Protein AF-A0A939UTM1-F1 (afdb_monomer)

Foldseek 3Di:
DDLVVQLVVVVVVQVVVCVVVVHRCQCVDPLNVQFDPVDPRRSSRSVCVVPPPPPDVDPDDDPPDDQDDQDQFPNDTDRLVVLVVCVVVVHQFFQRSLLVPADPVQVVLVVVVVCLQQDDDPPAFGWDWDGDRAWIFTDGPRATQWTWGDDDRWIKIFGQDDCPDPVCVPVLFDWAQQCVDPVRVNRRTIGIGDDPSSSVVSSVVSVVSD

Radius of gyration: 27.65 Å; Cα contacts (8 Å, |Δi|>4): 265; chains: 1; bounding box: 55×37×75 Å

Sequence (210 aa):
MDKLALQVRLDQQKWIDSVNNHRDMCGAYDFCEFCDKAVELPCATAYEKKNAPKKQPKRFVEEQDDVLSLEKSLGKNFNYDKVMAKKAARKSLTFAEKYALSNDIIKERYAILKDALTTTPKGTPKIKSRISKQCDTYRRDGDIVAKVTIIGTSLRVNLPLDPFAPEFNDGKTPHVATGHKKVYEEVPFQFKVNSKLALKRALALIELVK

Secondary structure (DSSP,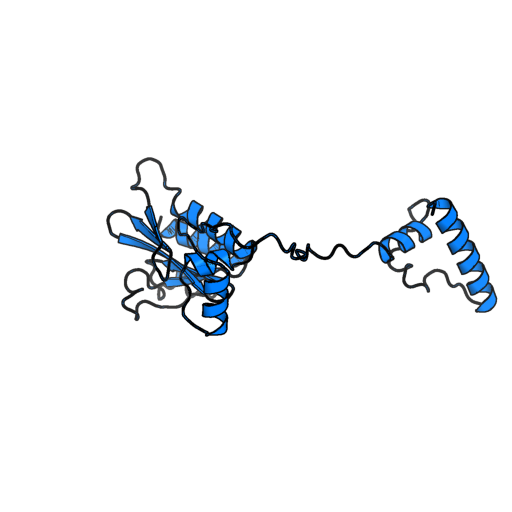 8-state):
--HHHHHHHHHHHHHHHHHHTTS--TT-STTGGG--TTSSSHHHHHHHHHHS----S---------S----EETTEE--HHHHHHHHHTTPPPPHHHHHHTS-HHHHHHHHHHHHHHH---TTSPPP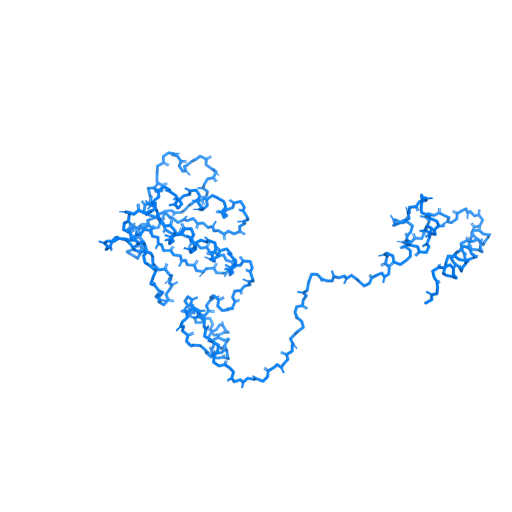EEEE-SS-EEEEETTEEEEEEEEETTEEEEEESS-TT-GGG-SSSS-EEE-TTSGGGSS--EEEEE-SHHHHHHHHHHHHTT-

Solvent-accessible surface area (backbone atoms only — not comparable to full-atom values): 12325 Å² total; per-residue (Å²): 129,58,62,66,62,45,29,54,52,50,52,55,50,46,48,53,51,16,63,76,65,75,43,86,44,84,73,71,46,93,31,42,84,58,47,44,85,91,46,98,54,26,65,30,52,6,44,48,64,65,67,43,78,79,77,60,78,82,70,79,74,82,75,90,67,80,93,77,73,73,50,64,32,94,87,40,76,48,57,68,67,63,51,51,52,34,53,76,69,72,46,90,68,36,35,45,58,51,55,62,75,44,55,68,72,57,52,52,52,48,50,53,52,50,51,64,58,45,71,64,63,94,88,54,81,68,43,45,78,46,78,49,60,66,29,40,36,30,31,42,100,84,45,58,53,33,38,40,34,76,54,92,94,29,42,33,41,20,26,65,49,71,62,80,42,70,88,47,68,72,74,81,50,73,63,43,78,40,39,91,38,83,93,24,45,71,23,17,22,33,36,62,40,78,47,74,68,35,44,57,51,50,51,57,56,41,62,77,66,104

Structure (mmCIF, N/CA/C/O backbone):
data_AF-A0A939UTM1-F1
#
_entry.id   AF-A0A939UTM1-F1
#
loop_
_atom_site.group_PDB
_atom_site.id
_atom_site.type_symbol
_atom_site.label_atom_id
_atom_site.label_alt_id
_atom_site.label_comp_id
_atom_site.label_asym_id
_atom_site.label_entity_id
_atom_site.label_seq_id
_atom_site.pdbx_PDB_ins_code
_atom_site.Cartn_x
_atom_site.Cartn_y
_atom_site.Cartn_z
_atom_site.occupancy
_atom_site.B_iso_or_equiv
_atom_site.auth_seq_id
_atom_site.auth_comp_id
_atom_site.auth_asym_id
_atom_site.auth_atom_id
_atom_site.pdbx_PDB_model_num
ATOM 1 N N . MET A 1 1 ? 30.758 17.361 -31.177 1.00 62.34 1 MET A N 1
ATOM 2 C CA . MET A 1 1 ? 30.803 17.657 -32.623 1.00 62.34 1 MET A CA 1
ATOM 3 C C . MET A 1 1 ? 29.707 18.652 -32.907 1.00 62.34 1 MET A C 1
ATOM 5 O 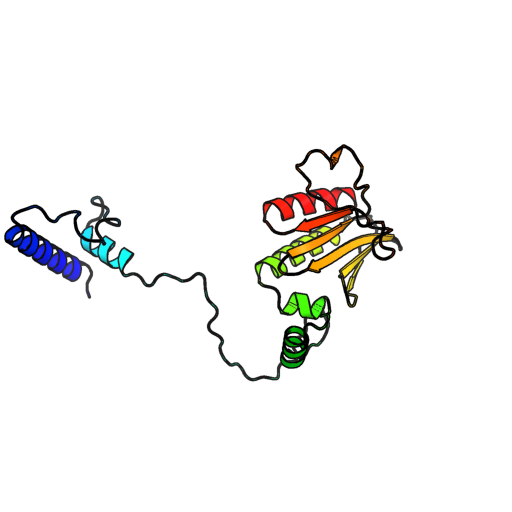O . MET A 1 1 ? 28.632 18.487 -32.346 1.00 62.34 1 MET A O 1
ATOM 9 N N . ASP A 1 2 ? 29.986 19.673 -33.709 1.00 88.75 2 ASP A N 1
ATOM 10 C CA . ASP A 1 2 ? 28.943 20.576 -34.193 1.00 88.75 2 ASP A CA 1
ATOM 11 C C . ASP A 1 2 ? 27.916 19.800 -35.043 1.00 88.75 2 ASP A C 1
ATOM 13 O O . ASP A 1 2 ? 28.277 18.864 -35.766 1.00 88.75 2 ASP A O 1
ATOM 17 N N . LYS A 1 3 ? 26.633 20.149 -34.921 1.00 88.69 3 LYS A N 1
ATOM 18 C CA . LYS A 1 3 ? 25.520 19.404 -35.529 1.00 88.69 3 LYS A CA 1
ATOM 19 C C . LYS A 1 3 ? 25.541 19.508 -37.053 1.00 88.69 3 LYS A C 1
ATOM 21 O O . LYS A 1 3 ? 25.250 18.529 -37.743 1.00 88.69 3 LYS A O 1
ATOM 26 N N . LEU A 1 4 ? 25.949 20.665 -37.572 1.00 92.31 4 LEU A N 1
ATOM 27 C CA . LEU A 1 4 ? 26.143 20.876 -39.002 1.00 92.31 4 LEU A CA 1
ATOM 28 C C . LEU A 1 4 ? 27.293 20.007 -39.531 1.00 92.31 4 LEU A C 1
ATOM 30 O O . LEU A 1 4 ? 27.122 19.286 -40.511 1.00 92.31 4 LEU A O 1
ATOM 34 N N . ALA A 1 5 ? 28.431 19.982 -38.829 1.00 93.44 5 ALA A N 1
ATOM 35 C CA . ALA A 1 5 ? 29.557 19.114 -39.180 1.00 93.44 5 ALA A CA 1
ATOM 36 C C . ALA A 1 5 ? 29.182 17.618 -39.157 1.00 93.44 5 ALA A C 1
ATOM 38 O O . ALA A 1 5 ? 29.639 16.840 -39.997 1.00 93.44 5 ALA A O 1
ATOM 39 N N . LEU A 1 6 ? 28.319 17.205 -38.221 1.00 93.44 6 LEU A N 1
ATOM 40 C CA . LEU A 1 6 ? 27.794 15.842 -38.167 1.00 93.44 6 LEU A CA 1
ATOM 41 C C . LEU A 1 6 ? 26.906 15.516 -39.377 1.00 93.44 6 LEU A C 1
ATOM 43 O O . LEU A 1 6 ? 27.049 14.432 -39.941 1.00 93.44 6 LEU A O 1
ATOM 47 N N . GLN A 1 7 ? 26.026 16.435 -39.785 1.00 94.88 7 GLN A N 1
ATOM 48 C CA . GLN A 1 7 ? 25.174 16.269 -40.967 1.00 94.88 7 GLN A CA 1
ATOM 49 C C . GLN A 1 7 ? 26.032 16.082 -42.225 1.00 94.88 7 GLN A C 1
ATOM 51 O O . GLN A 1 7 ? 25.873 15.079 -42.914 1.00 94.88 7 GLN A O 1
ATOM 56 N N . VAL A 1 8 ? 27.011 16.968 -42.449 1.00 95.38 8 VAL A N 1
ATOM 57 C CA . VAL A 1 8 ? 27.930 16.897 -43.600 1.00 95.38 8 VAL A CA 1
ATOM 58 C C . VAL A 1 8 ? 28.672 15.560 -43.642 1.00 95.38 8 VAL A C 1
ATOM 60 O O . VAL A 1 8 ? 28.739 14.915 -44.688 1.00 95.38 8 VAL A O 1
ATOM 63 N N . ARG A 1 9 ? 29.182 15.096 -42.494 1.00 95.38 9 ARG A N 1
ATOM 64 C CA . ARG A 1 9 ? 29.879 13.806 -42.398 1.00 95.38 9 ARG A CA 1
ATOM 65 C C . ARG A 1 9 ? 28.968 12.632 -42.764 1.00 95.38 9 ARG A C 1
ATOM 67 O O . ARG A 1 9 ? 29.395 11.727 -43.478 1.00 95.38 9 ARG A O 1
ATOM 74 N N . LEU A 1 10 ? 27.735 12.625 -42.250 1.00 94.19 10 LEU A N 1
ATOM 75 C CA . LEU A 1 10 ? 26.761 11.569 -42.532 1.00 94.19 10 LEU A CA 1
ATOM 76 C C . LEU A 1 10 ? 26.334 11.584 -43.999 1.00 94.19 10 LEU A C 1
ATOM 78 O O . LEU A 1 10 ? 26.214 10.519 -44.592 1.00 94.19 10 LEU A O 1
ATOM 82 N N . ASP A 1 11 ? 26.153 12.757 -44.596 1.00 93.75 11 ASP A N 1
ATOM 83 C CA . ASP A 1 11 ? 25.785 12.873 -46.006 1.00 93.75 11 ASP A CA 1
ATOM 84 C C . ASP A 1 11 ? 26.910 12.376 -46.922 1.00 93.75 11 ASP A C 1
ATOM 86 O O . ASP A 1 11 ? 26.650 11.587 -47.833 1.00 93.75 11 ASP A O 1
ATOM 90 N N . GLN A 1 12 ? 28.167 12.726 -46.625 1.00 95.31 12 GLN A N 1
ATOM 91 C CA . GLN A 1 12 ? 29.323 12.205 -47.358 1.00 95.31 12 GLN A CA 1
ATOM 92 C C . GLN A 1 12 ? 29.428 10.678 -47.239 1.00 95.31 12 GLN A C 1
ATOM 94 O O . GLN A 1 12 ? 29.620 9.993 -48.242 1.00 95.31 12 GLN A O 1
ATOM 99 N N . GLN A 1 13 ? 29.264 10.133 -46.031 1.00 94.88 13 GLN A N 1
ATOM 100 C CA . GLN A 1 13 ? 29.295 8.688 -45.806 1.00 94.88 13 GLN A CA 1
ATOM 101 C C . GLN A 1 13 ? 28.175 7.972 -46.572 1.00 94.88 13 GLN A C 1
ATOM 103 O O . GLN A 1 13 ? 28.436 7.007 -47.284 1.00 94.88 13 GLN A O 1
ATOM 108 N N . LYS A 1 14 ? 26.938 8.473 -46.476 1.00 93.50 14 LYS A N 1
ATOM 109 C CA . LYS A 1 14 ? 25.779 7.906 -47.178 1.00 93.50 14 LYS A CA 1
ATOM 110 C C . LYS A 1 14 ? 25.956 7.920 -48.690 1.00 93.50 14 LYS A C 1
ATOM 112 O O . LYS A 1 14 ? 25.534 6.978 -49.360 1.00 93.50 14 LYS A O 1
ATOM 117 N N . TRP A 1 15 ? 26.570 8.973 -49.222 1.00 94.44 15 TRP A N 1
ATOM 118 C CA . TRP A 1 15 ? 26.885 9.064 -50.641 1.00 94.44 15 TRP A CA 1
ATOM 119 C C . TRP A 1 15 ? 27.916 8.008 -51.056 1.00 94.44 15 TRP A C 1
ATOM 121 O O . TRP A 1 15 ? 27.641 7.237 -51.973 1.00 94.44 15 TRP A O 1
ATOM 131 N N . ILE A 1 16 ? 29.042 7.901 -50.338 1.00 95.62 16 ILE A N 1
ATOM 132 C CA . ILE A 1 16 ? 30.083 6.891 -50.605 1.00 95.62 16 ILE A CA 1
ATOM 133 C C . ILE A 1 16 ? 29.497 5.476 -50.535 1.00 95.62 16 ILE A C 1
ATOM 135 O O . ILE A 1 16 ? 29.710 4.668 -51.437 1.00 95.62 16 ILE A O 1
ATOM 139 N N . ASP A 1 17 ? 28.712 5.183 -49.500 1.00 95.25 17 ASP A N 1
ATOM 140 C CA . ASP A 1 17 ? 28.075 3.879 -49.331 1.00 95.25 17 ASP A CA 1
ATOM 141 C C . ASP A 1 17 ? 27.072 3.591 -50.457 1.00 95.25 17 ASP A C 1
ATOM 143 O O . ASP A 1 17 ? 26.992 2.455 -50.919 1.00 95.25 17 ASP A O 1
ATOM 147 N N . SER A 1 18 ? 26.336 4.596 -50.941 1.00 93.75 18 SER A N 1
ATOM 148 C CA . SER A 1 18 ? 25.405 4.418 -52.065 1.00 93.75 18 SER A CA 1
ATOM 149 C C . SER A 1 18 ? 26.135 4.120 -53.376 1.00 93.75 18 SER A C 1
ATOM 151 O O . SER A 1 18 ? 25.692 3.269 -54.148 1.00 93.75 18 SER A O 1
ATOM 153 N N . VAL A 1 19 ? 27.282 4.770 -53.603 1.00 95.31 19 VAL A N 1
ATOM 154 C CA . VAL A 1 19 ? 28.159 4.495 -54.751 1.00 95.31 19 VAL A CA 1
ATOM 155 C C . VAL A 1 19 ? 28.721 3.075 -54.671 1.00 95.31 19 VAL A C 1
ATOM 157 O O . VAL A 1 19 ? 28.615 2.328 -55.641 1.00 95.31 19 VAL A O 1
ATOM 160 N N . ASN A 1 20 ? 29.244 2.675 -53.509 1.00 95.56 20 ASN A N 1
ATOM 161 C CA . ASN A 1 20 ? 29.847 1.354 -53.304 1.00 95.56 20 ASN A CA 1
ATOM 162 C C . ASN A 1 20 ? 28.832 0.205 -53.390 1.00 95.56 20 ASN A C 1
ATOM 164 O O . ASN A 1 20 ? 29.168 -0.878 -53.856 1.00 95.56 20 ASN A O 1
ATOM 168 N N . ASN A 1 21 ? 27.596 0.423 -52.931 1.00 92.56 21 ASN A N 1
ATOM 169 C CA . ASN A 1 21 ? 26.539 -0.591 -52.955 1.00 92.56 21 ASN A CA 1
ATOM 170 C C . ASN A 1 21 ? 25.682 -0.544 -54.232 1.00 92.56 21 ASN A C 1
ATOM 172 O O . ASN A 1 21 ? 24.738 -1.327 -54.348 1.00 92.56 21 ASN A O 1
ATOM 176 N N . HIS A 1 22 ? 25.970 0.379 -55.159 1.00 93.56 22 HIS A N 1
ATOM 177 C CA . HIS A 1 22 ? 25.201 0.618 -56.387 1.00 93.56 22 HIS A CA 1
ATOM 178 C C . HIS A 1 22 ? 23.682 0.768 -56.159 1.00 93.56 22 HIS A C 1
ATOM 180 O O . HIS A 1 22 ? 22.873 0.392 -57.007 1.00 93.56 22 HIS A O 1
ATOM 186 N N . ARG A 1 23 ? 23.278 1.303 -55.000 1.00 87.31 23 ARG A N 1
ATOM 187 C CA . ARG A 1 23 ? 21.873 1.522 -54.622 1.00 87.31 23 ARG A CA 1
ATOM 188 C C . ARG A 1 23 ? 21.763 2.655 -53.610 1.00 87.31 23 ARG A C 1
ATOM 190 O O . ARG A 1 23 ? 22.693 2.873 -52.841 1.00 87.31 23 ARG A O 1
ATOM 197 N N . ASP A 1 24 ? 20.621 3.338 -53.574 1.00 91.12 24 ASP A N 1
ATOM 198 C CA . ASP A 1 24 ? 20.371 4.378 -52.569 1.00 91.12 24 ASP A CA 1
ATOM 199 C C . ASP A 1 24 ? 20.353 3.771 -51.156 1.00 91.12 24 ASP A C 1
ATOM 201 O O . ASP A 1 24 ? 19.572 2.862 -50.855 1.00 91.12 24 ASP A O 1
ATOM 205 N N . MET A 1 25 ? 21.241 4.269 -50.295 1.00 90.62 25 MET A N 1
ATOM 206 C CA . MET A 1 25 ? 21.359 3.855 -48.894 1.00 90.62 25 MET A CA 1
ATOM 207 C C . MET A 1 25 ? 20.558 4.766 -47.952 1.00 90.62 25 MET A C 1
ATOM 209 O O . MET A 1 25 ? 20.530 4.552 -46.735 1.00 90.62 25 MET A O 1
ATOM 213 N N . CYS A 1 26 ? 19.875 5.791 -48.470 1.00 90.00 26 CYS A N 1
ATOM 214 C CA . CYS A 1 26 ? 18.943 6.581 -47.680 1.00 90.00 26 CYS A CA 1
ATOM 215 C C . CYS A 1 26 ? 17.819 5.687 -47.128 1.00 90.00 26 CYS A C 1
ATOM 217 O O . CYS A 1 26 ? 17.119 5.006 -47.869 1.00 90.00 26 CYS A O 1
ATOM 219 N N . GLY A 1 27 ? 17.648 5.675 -45.803 1.00 88.12 27 GLY A N 1
ATOM 220 C CA . GLY A 1 27 ? 16.690 4.789 -45.133 1.00 88.12 27 GLY A CA 1
ATOM 221 C C . GLY A 1 27 ? 17.270 3.452 -44.659 1.00 88.12 27 GLY A C 1
ATOM 222 O O . GLY A 1 27 ? 16.599 2.758 -43.906 1.00 88.12 27 GLY A O 1
ATOM 223 N N . ALA A 1 28 ? 18.506 3.103 -45.035 1.00 90.44 28 ALA A N 1
ATOM 224 C CA . ALA A 1 28 ? 19.103 1.800 -44.722 1.00 90.44 28 ALA A CA 1
ATOM 225 C C . ALA A 1 28 ? 19.881 1.741 -43.391 1.00 90.44 28 ALA A C 1
ATOM 227 O O . ALA A 1 28 ? 20.280 0.660 -42.970 1.00 90.44 28 ALA A O 1
ATOM 228 N N . TYR A 1 29 ? 20.121 2.878 -42.731 1.00 91.88 29 TYR A N 1
ATOM 229 C CA . TYR A 1 29 ? 20.897 2.948 -41.486 1.00 91.88 29 TYR A CA 1
ATOM 230 C C . TYR A 1 29 ? 19.979 2.867 -40.269 1.00 91.88 29 TYR A C 1
ATOM 232 O O . TYR A 1 29 ? 18.899 3.451 -40.282 1.00 91.88 29 TYR A O 1
ATOM 240 N N . ASP A 1 30 ? 20.424 2.284 -39.151 1.00 90.69 30 ASP A N 1
ATOM 241 C CA . ASP A 1 30 ? 19.545 2.154 -37.974 1.00 90.69 30 ASP A CA 1
ATOM 242 C C . ASP A 1 30 ? 19.208 3.483 -37.266 1.00 90.69 30 ASP A C 1
ATOM 244 O O . ASP A 1 30 ? 18.438 3.489 -36.313 1.00 90.69 30 ASP A O 1
ATOM 248 N N . PHE A 1 31 ? 19.755 4.629 -37.694 1.00 92.06 31 PHE A N 1
ATOM 249 C CA . PHE A 1 31 ? 19.240 5.940 -37.261 1.00 92.06 31 PHE A CA 1
ATOM 250 C C . PHE A 1 31 ? 18.120 6.472 -38.160 1.00 92.06 31 PHE A C 1
ATOM 252 O O . PHE A 1 31 ? 17.406 7.377 -37.744 1.00 92.06 31 PHE A O 1
ATOM 259 N N . CYS A 1 32 ? 17.923 5.921 -39.361 1.00 92.62 32 CYS A N 1
ATOM 260 C CA . CYS A 1 32 ? 16.891 6.375 -40.291 1.00 92.62 32 CYS A CA 1
ATOM 261 C C . CYS A 1 32 ? 15.468 6.208 -39.743 1.00 92.62 32 CYS A C 1
ATOM 263 O O . CYS A 1 32 ? 14.602 6.991 -40.120 1.00 92.62 32 CYS A O 1
ATOM 265 N N . GLU A 1 33 ? 15.243 5.280 -38.808 1.00 91.69 33 GLU A N 1
ATOM 266 C CA . GLU A 1 33 ? 13.974 5.137 -38.073 1.00 91.69 33 GLU A CA 1
ATOM 267 C C . GLU A 1 33 ? 13.569 6.431 -37.342 1.00 91.69 33 GLU A C 1
ATOM 269 O O . GLU A 1 33 ? 12.390 6.738 -37.193 1.00 91.69 33 GLU A O 1
ATOM 274 N N . PHE A 1 34 ? 14.550 7.229 -36.918 1.00 90.38 34 PHE A N 1
ATOM 275 C CA . PHE A 1 34 ? 14.341 8.468 -36.173 1.00 90.38 34 PHE A CA 1
ATOM 276 C C . PHE A 1 34 ? 14.393 9.725 -37.053 1.00 90.38 34 PHE A C 1
ATOM 278 O O . PHE A 1 34 ? 14.407 10.834 -36.515 1.00 90.38 34 PHE A O 1
ATOM 285 N N . CYS A 1 35 ? 14.467 9.560 -38.376 1.00 92.25 35 CYS A N 1
ATOM 286 C CA . CYS A 1 35 ? 14.632 10.646 -39.335 1.00 92.25 35 CYS A CA 1
ATOM 287 C C . CYS A 1 35 ? 13.314 11.374 -39.611 1.00 92.25 35 CYS A C 1
ATOM 289 O O . CYS A 1 35 ? 12.321 10.754 -39.983 1.00 92.25 35 CYS A O 1
ATOM 291 N N . ASP A 1 36 ? 13.344 12.700 -39.491 1.00 92.06 36 ASP A N 1
ATOM 292 C CA . ASP A 1 36 ? 12.260 13.592 -39.893 1.00 92.06 36 ASP A CA 1
ATOM 293 C C . ASP A 1 36 ? 12.780 14.564 -40.954 1.00 92.06 36 ASP A C 1
ATOM 295 O O . ASP A 1 36 ? 13.623 15.414 -40.668 1.00 92.06 36 ASP A O 1
ATOM 299 N N . LYS A 1 37 ? 12.284 14.419 -42.187 1.00 89.19 37 LYS A N 1
ATOM 300 C CA . LYS A 1 37 ? 12.714 15.216 -43.346 1.00 89.19 37 LYS A CA 1
ATOM 301 C C . LYS A 1 37 ? 12.255 16.676 -43.277 1.00 89.19 37 LYS A C 1
ATOM 303 O O . LYS A 1 37 ? 12.743 17.475 -44.067 1.00 89.19 37 LYS A O 1
ATOM 308 N N . ALA A 1 38 ? 11.332 17.021 -42.377 1.00 91.62 38 ALA A N 1
ATOM 309 C CA . ALA A 1 38 ? 10.852 18.391 -42.213 1.00 91.62 38 ALA A CA 1
ATOM 310 C C . ALA A 1 38 ? 11.828 19.285 -41.423 1.00 91.62 38 ALA A C 1
ATOM 312 O O . ALA A 1 38 ? 11.652 20.500 -41.382 1.00 91.62 38 ALA A O 1
ATOM 313 N N . VAL A 1 39 ? 12.848 18.700 -40.786 1.00 90.75 39 VAL A N 1
ATOM 314 C CA . VAL A 1 39 ? 13.837 19.417 -39.968 1.00 90.75 39 VAL A CA 1
ATOM 315 C C . VAL A 1 39 ? 15.072 19.765 -40.804 1.00 90.75 39 VAL A C 1
ATOM 317 O O . VAL A 1 39 ? 15.491 18.967 -41.636 1.00 90.75 39 VAL A O 1
ATOM 320 N N . GLU A 1 40 ? 15.702 20.917 -40.539 1.00 88.88 40 GLU A N 1
ATOM 321 C CA . GLU A 1 40 ? 16.868 21.428 -41.289 1.00 88.88 40 GLU A CA 1
ATOM 322 C C . GLU A 1 40 ? 18.042 20.437 -41.394 1.00 88.88 40 GLU A C 1
ATOM 324 O O . GLU A 1 40 ? 18.684 20.343 -42.436 1.00 88.88 40 GLU A O 1
ATOM 329 N N . LEU A 1 41 ? 18.323 19.674 -40.329 1.00 92.88 41 LEU A N 1
ATOM 330 C CA . LEU A 1 41 ? 19.424 18.700 -40.264 1.00 92.88 41 LEU A CA 1
ATOM 331 C C . LEU A 1 41 ? 18.872 17.308 -39.912 1.00 92.88 41 LEU A C 1
ATOM 333 O O . LEU A 1 41 ? 18.996 16.855 -38.763 1.00 92.88 41 LEU A O 1
ATOM 337 N N . PRO A 1 42 ? 18.205 16.633 -40.863 1.00 92.88 42 PRO A N 1
ATOM 338 C CA . PRO A 1 42 ? 17.357 15.482 -40.575 1.00 92.88 42 PRO A CA 1
ATOM 339 C C . PRO A 1 42 ? 18.170 14.255 -40.141 1.00 92.88 42 PRO A C 1
ATOM 341 O O . PRO A 1 42 ? 17.803 13.568 -39.187 1.00 92.88 42 PRO A O 1
ATOM 344 N N . CYS A 1 43 ? 19.322 14.001 -40.773 1.00 93.69 43 CYS A N 1
ATOM 345 C CA . CYS A 1 43 ? 20.148 12.824 -40.483 1.00 93.69 43 CYS A CA 1
ATOM 346 C C . CYS A 1 43 ? 20.972 12.997 -39.203 1.00 93.69 43 CYS A C 1
ATOM 348 O O . CYS A 1 43 ? 21.060 12.061 -38.411 1.00 93.69 43 CYS A O 1
ATOM 350 N N . ALA A 1 44 ? 21.529 14.185 -38.964 1.00 94.31 44 ALA A N 1
ATOM 351 C CA . ALA A 1 44 ? 22.246 14.495 -37.730 1.00 94.31 44 ALA A CA 1
ATOM 352 C C . ALA A 1 44 ? 21.316 14.417 -36.517 1.00 94.31 44 ALA A C 1
ATOM 354 O O . ALA A 1 44 ? 21.657 13.776 -35.527 1.00 94.31 44 ALA A O 1
ATOM 355 N N . THR A 1 45 ? 20.106 14.979 -36.621 1.00 92.75 45 THR A N 1
ATOM 356 C CA . THR A 1 45 ? 19.096 14.893 -35.553 1.00 92.75 45 THR A CA 1
ATOM 357 C C . THR A 1 45 ? 18.706 13.442 -35.268 1.00 92.75 45 THR A C 1
ATOM 359 O O . THR A 1 45 ? 18.610 13.035 -34.110 1.00 92.75 45 THR A O 1
ATOM 362 N N . ALA A 1 46 ? 18.523 12.634 -36.312 1.00 93.69 46 ALA A N 1
ATOM 363 C CA . ALA A 1 46 ? 18.204 11.218 -36.173 1.00 93.69 46 ALA A CA 1
ATOM 364 C C . ALA A 1 46 ? 19.349 10.420 -35.523 1.00 93.69 46 ALA A C 1
ATOM 366 O O . ALA A 1 46 ? 19.119 9.594 -34.636 1.00 93.69 46 ALA A O 1
ATOM 367 N N . TYR A 1 47 ? 20.593 10.707 -35.920 1.00 92.94 47 TYR A N 1
ATOM 368 C CA . TYR A 1 47 ? 21.799 10.109 -35.351 1.00 92.94 47 TYR A CA 1
ATOM 369 C C . TYR A 1 47 ? 21.955 10.453 -33.867 1.00 92.94 47 TYR A C 1
ATOM 371 O O . TYR A 1 47 ? 22.221 9.567 -33.054 1.00 92.94 47 TYR A O 1
ATOM 379 N N . GLU A 1 48 ? 21.746 11.715 -33.493 1.00 92.19 48 GLU A N 1
ATOM 380 C CA . GLU A 1 48 ? 21.748 12.156 -32.096 1.00 92.19 48 GLU A CA 1
ATOM 381 C C . GLU A 1 48 ? 20.629 11.491 -31.297 1.00 92.19 48 GLU A C 1
ATOM 383 O O . GLU A 1 48 ? 20.875 11.021 -30.196 1.00 92.19 48 GLU A O 1
ATOM 388 N N . LYS A 1 49 ? 19.414 11.386 -31.845 1.00 90.44 49 LYS A N 1
ATOM 389 C CA . LYS A 1 49 ? 18.272 10.769 -31.155 1.00 90.44 49 LYS A CA 1
ATOM 390 C C . LYS A 1 49 ? 18.484 9.280 -30.883 1.00 90.44 49 LYS A C 1
ATOM 392 O O . LYS A 1 49 ? 18.134 8.807 -29.805 1.00 90.44 49 LYS A O 1
ATOM 397 N N . LYS A 1 50 ? 19.087 8.556 -31.827 1.00 90.06 50 LYS A N 1
ATOM 398 C CA . LYS A 1 50 ? 19.443 7.142 -31.650 1.00 90.06 50 LYS A CA 1
ATOM 399 C C . LYS A 1 50 ? 20.573 6.952 -30.633 1.00 90.06 50 LYS A C 1
ATOM 401 O O . LYS A 1 50 ? 20.512 6.038 -29.815 1.00 90.06 50 LYS A O 1
ATOM 406 N N . ASN A 1 51 ? 21.605 7.796 -30.705 1.00 87.25 51 ASN A N 1
ATOM 407 C CA . ASN A 1 51 ? 22.798 7.703 -29.856 1.00 87.25 51 ASN A CA 1
ATOM 408 C C . ASN A 1 51 ? 22.673 8.470 -28.536 1.00 87.25 51 ASN A C 1
ATOM 410 O O . ASN A 1 51 ? 23.579 8.411 -27.704 1.00 87.25 51 ASN A O 1
ATOM 414 N N . ALA A 1 52 ? 21.564 9.181 -28.328 1.00 84.06 52 ALA A N 1
ATOM 415 C CA . ALA A 1 52 ? 21.257 9.814 -27.065 1.00 84.06 52 ALA A CA 1
ATOM 416 C C . ALA A 1 52 ? 21.316 8.735 -25.979 1.00 84.06 52 ALA A C 1
ATOM 418 O O . ALA A 1 52 ? 20.744 7.651 -26.160 1.00 84.06 52 ALA A O 1
ATOM 419 N N . PRO A 1 53 ? 21.997 8.999 -24.849 1.00 72.69 53 PRO A N 1
ATOM 420 C CA . PRO A 1 53 ? 22.007 8.053 -23.753 1.00 72.69 53 PRO A CA 1
ATOM 421 C C . PRO A 1 53 ? 20.551 7.776 -23.403 1.00 72.69 53 PRO A C 1
ATOM 423 O O . PRO A 1 53 ? 19.795 8.702 -23.094 1.00 72.69 53 PRO A O 1
ATOM 426 N N . LYS A 1 54 ? 20.140 6.505 -23.495 1.00 56.38 54 LYS A N 1
ATOM 427 C CA . LYS A 1 54 ? 18.832 6.081 -23.002 1.00 56.38 54 LYS A CA 1
ATOM 428 C C . LYS A 1 54 ? 18.759 6.609 -21.577 1.00 56.38 54 LYS A C 1
ATOM 430 O O . LYS A 1 54 ? 19.494 6.120 -20.718 1.00 56.38 54 LYS A O 1
ATOM 435 N N . LYS A 1 55 ? 17.917 7.618 -21.321 1.00 46.62 55 LYS A N 1
ATOM 436 C CA . LYS A 1 55 ? 17.522 7.948 -19.955 1.00 46.62 55 LYS A CA 1
ATOM 437 C C . LYS A 1 55 ? 16.862 6.678 -19.455 1.00 46.62 55 LYS A C 1
ATOM 439 O O . LYS A 1 55 ? 15.701 6.413 -19.759 1.00 46.62 55 LYS A O 1
ATOM 444 N N . GLN A 1 56 ? 17.634 5.851 -18.757 1.00 44.59 56 GLN A N 1
ATOM 445 C CA . GLN A 1 56 ? 17.057 4.818 -17.929 1.00 44.59 56 GLN A CA 1
ATOM 446 C C . GLN A 1 56 ? 16.009 5.548 -17.076 1.00 44.59 56 GLN A C 1
ATOM 448 O O . GLN A 1 56 ? 16.303 6.652 -16.596 1.00 44.59 56 GLN A O 1
ATOM 453 N N . PRO A 1 57 ? 14.787 5.017 -16.896 1.00 42.94 57 PRO A N 1
ATOM 454 C CA . PRO A 1 57 ? 13.994 5.469 -15.758 1.00 42.94 57 PRO A CA 1
ATOM 455 C C . PRO A 1 57 ? 14.935 5.380 -14.557 1.00 42.94 57 PRO A C 1
ATOM 457 O O . PRO A 1 57 ? 15.499 4.304 -14.368 1.00 42.94 57 PRO A O 1
ATOM 460 N N . LYS A 1 58 ? 15.214 6.513 -13.885 1.00 40.72 58 LYS A N 1
ATOM 461 C CA . LYS A 1 58 ? 16.283 6.663 -12.879 1.00 40.72 58 LYS A CA 1
ATOM 462 C C . LYS A 1 58 ? 16.451 5.362 -12.095 1.00 40.72 58 LYS A C 1
ATOM 464 O O . LYS A 1 58 ? 15.663 5.057 -11.203 1.00 40.72 58 LYS A O 1
ATOM 469 N N . ARG A 1 59 ? 17.460 4.577 -12.466 1.00 42.12 59 ARG A N 1
ATOM 470 C CA . ARG A 1 59 ? 17.965 3.499 -11.635 1.00 42.12 59 ARG A CA 1
ATOM 471 C C . ARG A 1 59 ? 18.834 4.251 -10.645 1.00 42.12 59 ARG A C 1
ATOM 473 O O . ARG A 1 59 ? 19.841 4.822 -11.054 1.00 42.12 59 ARG A O 1
ATOM 480 N N . PHE A 1 60 ? 18.347 4.403 -9.416 1.00 34.47 60 PHE A N 1
ATOM 481 C CA . PHE A 1 60 ? 19.136 4.991 -8.341 1.00 34.47 60 PHE A CA 1
ATOM 482 C C . PHE A 1 60 ? 20.471 4.246 -8.305 1.00 34.47 60 PHE A C 1
ATOM 484 O O . PHE A 1 60 ? 20.499 3.028 -8.132 1.00 34.47 60 PHE A O 1
ATOM 491 N N . VAL A 1 61 ? 21.545 4.972 -8.596 1.00 40.53 61 VAL A N 1
ATOM 492 C CA . VAL A 1 61 ? 22.898 4.535 -8.285 1.00 40.53 61 VAL A CA 1
ATOM 493 C C . VAL A 1 61 ? 22.973 4.605 -6.766 1.00 40.53 61 VAL A C 1
ATOM 495 O O . VAL A 1 61 ? 22.630 5.636 -6.190 1.00 40.53 61 VAL A O 1
ATOM 498 N N . GLU A 1 62 ? 23.298 3.482 -6.132 1.00 46.12 62 GLU A N 1
ATOM 499 C CA . GLU A 1 62 ? 23.612 3.426 -4.708 1.00 46.12 62 GLU A CA 1
ATOM 500 C C . GLU A 1 62 ? 24.861 4.284 -4.481 1.00 46.12 62 GLU A C 1
ATOM 502 O O . GLU A 1 62 ? 25.982 3.845 -4.736 1.00 46.12 62 GLU A O 1
ATOM 507 N N . GLU A 1 63 ? 24.665 5.527 -4.042 1.00 39.44 63 GLU A N 1
ATOM 508 C CA . GLU A 1 63 ? 25.670 6.201 -3.232 1.00 39.44 63 GLU A CA 1
ATOM 509 C C . GLU A 1 63 ? 25.744 5.422 -1.918 1.00 39.44 63 GLU A C 1
ATOM 511 O O . GLU A 1 63 ? 24.759 5.286 -1.187 1.00 39.44 63 GLU A O 1
ATOM 516 N N . GLN A 1 64 ? 26.906 4.811 -1.684 1.00 45.88 64 GLN A N 1
ATOM 517 C CA . GLN A 1 64 ? 27.311 4.312 -0.378 1.00 45.88 64 GLN A CA 1
ATOM 518 C C . GLN A 1 64 ? 27.478 5.521 0.542 1.00 45.88 64 GLN A C 1
ATOM 520 O O . GLN A 1 64 ? 28.591 5.983 0.767 1.00 45.88 64 GLN A O 1
ATOM 525 N N . ASP A 1 65 ? 26.361 6.047 1.030 1.00 31.08 65 ASP A N 1
ATOM 526 C CA . ASP A 1 65 ? 26.360 6.999 2.126 1.00 31.08 65 ASP A CA 1
ATOM 527 C C . ASP A 1 65 ? 26.415 6.234 3.444 1.00 31.08 65 ASP A C 1
ATOM 529 O O . ASP A 1 65 ? 25.669 5.280 3.690 1.00 31.08 65 ASP A O 1
ATOM 533 N N . ASP A 1 66 ? 27.351 6.673 4.274 1.00 33.19 66 ASP A N 1
ATOM 534 C CA . ASP A 1 66 ? 27.704 6.122 5.566 1.00 33.19 66 ASP A CA 1
ATOM 535 C C . ASP A 1 66 ? 26.501 5.678 6.411 1.00 33.19 66 ASP A C 1
ATOM 537 O O . ASP A 1 66 ? 25.580 6.421 6.772 1.00 33.19 66 ASP A O 1
ATOM 541 N N . VAL A 1 67 ? 26.582 4.407 6.788 1.00 41.97 67 VAL A N 1
ATOM 542 C CA . VAL A 1 67 ? 25.744 3.699 7.744 1.00 41.97 67 VAL A CA 1
ATOM 543 C C . VAL A 1 67 ? 25.822 4.403 9.099 1.00 41.97 67 VAL A C 1
ATOM 545 O O . VAL A 1 67 ? 26.729 4.098 9.862 1.00 41.97 67 VAL A O 1
ATOM 548 N N . LEU A 1 68 ? 24.892 5.319 9.421 1.00 41.56 68 LEU A N 1
ATOM 549 C CA . LEU A 1 68 ? 24.466 5.631 10.808 1.00 41.56 68 LEU A CA 1
ATOM 550 C C . LEU A 1 68 ? 23.346 6.683 10.956 1.00 41.56 68 LEU A C 1
ATOM 552 O O . LEU A 1 68 ? 23.205 7.280 12.023 1.00 41.56 68 LEU A O 1
ATOM 556 N N . SER A 1 69 ? 22.472 6.884 9.967 1.00 41.12 69 SER A N 1
ATOM 557 C CA . SER A 1 69 ? 21.233 7.632 10.227 1.00 41.12 69 SER A CA 1
ATOM 558 C C . SER A 1 69 ? 20.136 6.668 10.671 1.00 41.12 69 SER A C 1
ATOM 560 O O . SER A 1 69 ? 19.756 5.754 9.943 1.00 41.12 69 SER A O 1
ATOM 562 N N . LEU A 1 70 ? 19.640 6.833 11.898 1.00 51.56 70 LEU A N 1
ATOM 563 C CA . LEU A 1 70 ? 18.449 6.147 12.401 1.00 51.56 70 LEU A CA 1
ATOM 564 C C . LEU A 1 70 ? 17.253 6.530 11.523 1.00 51.56 70 LEU A C 1
ATOM 566 O O . LEU A 1 70 ? 16.533 7.485 11.815 1.00 51.56 70 LEU A O 1
ATOM 570 N N . GLU A 1 71 ? 17.038 5.786 10.442 1.00 65.06 71 GLU A N 1
ATOM 571 C CA . GLU A 1 71 ? 15.920 6.014 9.543 1.00 65.06 71 GLU A CA 1
ATOM 572 C C . GLU A 1 71 ? 14.618 5.854 10.341 1.00 65.06 71 GLU A C 1
ATOM 574 O O . GLU A 1 71 ? 14.262 4.787 10.853 1.00 65.06 71 GLU A O 1
ATOM 579 N N . LYS A 1 72 ? 13.906 6.966 10.522 1.00 78.25 72 LYS A N 1
ATOM 580 C CA . LYS A 1 72 ? 12.609 6.993 11.192 1.00 78.25 72 LYS A CA 1
ATOM 581 C C . LYS A 1 72 ? 11.529 6.818 10.132 1.00 78.25 72 LYS A C 1
ATOM 583 O O . LYS A 1 72 ? 11.184 7.756 9.422 1.00 78.25 72 LYS A O 1
ATOM 588 N N . SER A 1 73 ? 10.954 5.623 10.039 1.00 81.94 73 SER A N 1
ATOM 589 C CA . SER A 1 73 ? 9.822 5.332 9.148 1.00 81.94 73 SER A CA 1
ATOM 590 C C . SER A 1 73 ? 8.524 5.331 9.943 1.00 81.94 73 SER A C 1
ATOM 592 O O . SER A 1 73 ? 8.373 4.592 10.918 1.00 81.94 73 SER A O 1
ATOM 594 N N . LEU A 1 74 ? 7.572 6.175 9.533 1.00 84.44 74 LEU A N 1
ATOM 595 C CA . LEU A 1 74 ? 6.247 6.286 10.153 1.00 84.44 74 LEU A CA 1
ATOM 596 C C . LEU A 1 74 ? 6.294 6.449 11.688 1.00 84.44 74 LEU A C 1
ATOM 598 O O . LEU A 1 74 ? 5.503 5.857 12.423 1.00 84.44 74 LEU A O 1
ATOM 602 N N . GLY A 1 75 ? 7.263 7.224 12.181 1.00 80.00 75 GLY A N 1
ATOM 603 C CA . GLY A 1 75 ? 7.443 7.472 13.611 1.00 80.00 75 GLY A CA 1
ATOM 604 C C . GLY A 1 75 ? 8.210 6.388 14.376 1.00 80.00 75 GLY A C 1
ATOM 605 O O . GLY A 1 75 ? 8.429 6.563 15.571 1.00 80.00 75 GLY A O 1
ATOM 606 N N . LYS A 1 76 ? 8.637 5.301 13.718 1.00 80.81 76 LYS A N 1
ATOM 607 C CA . LYS A 1 76 ? 9.409 4.209 14.326 1.00 80.81 76 LYS A CA 1
ATOM 608 C C . LYS A 1 76 ? 10.850 4.228 13.832 1.00 80.81 76 LYS A C 1
ATOM 610 O O . LYS A 1 76 ? 11.090 4.310 12.631 1.00 80.81 76 LYS A O 1
ATOM 615 N N . ASN A 1 77 ? 11.787 4.095 14.761 1.00 82.56 77 ASN A N 1
ATOM 616 C CA . ASN A 1 77 ? 13.198 3.939 14.434 1.00 82.56 77 ASN A CA 1
ATOM 617 C C . ASN A 1 77 ? 13.430 2.507 13.943 1.00 82.56 77 ASN A C 1
ATOM 619 O O . ASN A 1 77 ? 12.949 1.554 14.568 1.00 82.56 77 ASN A O 1
ATOM 623 N N . PHE A 1 78 ? 14.165 2.344 12.849 1.00 80.88 78 PHE A N 1
ATOM 624 C CA . PHE A 1 78 ? 14.635 1.035 12.414 1.00 80.88 78 PHE A CA 1
ATOM 625 C C . PHE A 1 78 ? 16.110 1.102 12.026 1.00 80.88 78 PHE A C 1
ATOM 627 O O . PHE A 1 78 ? 16.657 2.161 11.746 1.00 80.88 78 PHE A O 1
ATOM 634 N N . ASN A 1 79 ? 16.763 -0.056 12.079 1.00 87.12 79 ASN A N 1
ATOM 635 C CA . ASN A 1 79 ? 18.129 -0.232 11.610 1.00 87.12 79 ASN A CA 1
ATOM 636 C C . ASN A 1 79 ? 18.052 -1.043 10.313 1.00 87.12 79 ASN A C 1
ATOM 638 O O . ASN A 1 79 ? 17.513 -2.156 10.322 1.00 87.12 79 ASN A O 1
ATOM 642 N N . TYR A 1 80 ? 18.540 -0.459 9.221 1.00 86.25 80 TYR A N 1
ATOM 643 C CA . TYR A 1 80 ? 18.431 -1.023 7.880 1.00 86.25 80 TYR A CA 1
ATOM 644 C C . TYR A 1 80 ? 19.062 -2.420 7.789 1.00 86.25 80 TYR A C 1
ATOM 646 O O . TYR A 1 80 ? 18.398 -3.366 7.360 1.00 86.25 80 TYR A O 1
ATOM 654 N N . ASP A 1 81 ? 20.271 -2.599 8.319 1.00 87.75 81 ASP A N 1
ATOM 655 C CA . ASP A 1 81 ? 20.990 -3.879 8.280 1.00 87.7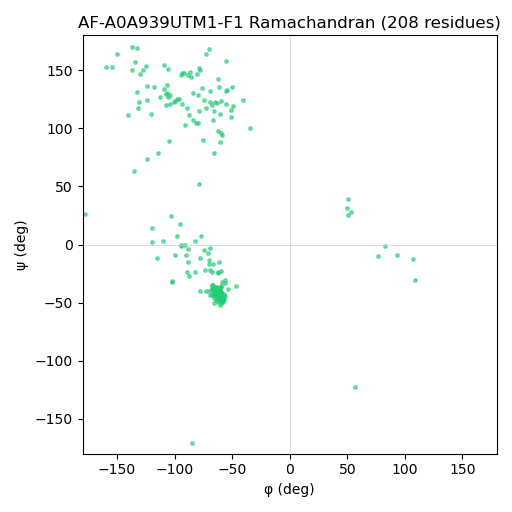5 81 ASP A CA 1
ATOM 656 C C . ASP A 1 81 ? 20.225 -4.989 9.004 1.00 87.75 81 ASP A C 1
ATOM 658 O O . ASP A 1 81 ? 20.051 -6.095 8.486 1.00 87.75 81 ASP A O 1
ATOM 662 N N . LYS A 1 82 ? 19.668 -4.687 10.184 1.00 88.50 82 LYS A N 1
ATOM 663 C CA . LYS A 1 82 ? 18.824 -5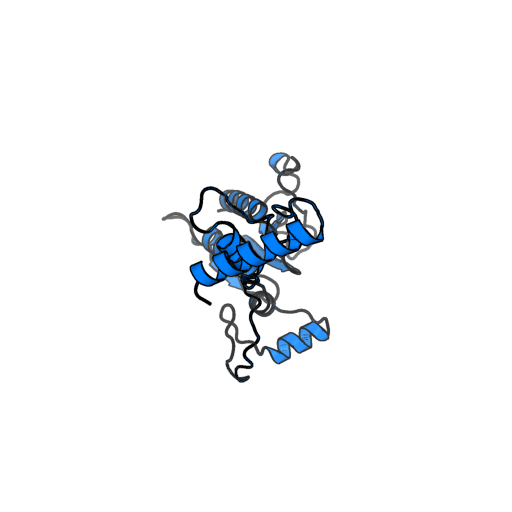.632 10.932 1.00 88.50 82 LYS A CA 1
ATOM 664 C C . LYS A 1 82 ? 17.559 -5.991 10.157 1.00 88.50 82 LYS A C 1
ATOM 666 O O . LYS A 1 82 ? 17.100 -7.135 10.226 1.00 88.50 82 LYS A O 1
ATOM 671 N N . VAL A 1 83 ? 16.972 -5.037 9.439 1.00 89.88 83 VAL A N 1
ATOM 672 C CA . VAL A 1 83 ? 15.794 -5.270 8.594 1.00 89.88 83 VAL A CA 1
ATOM 673 C C . VAL A 1 83 ? 16.149 -6.160 7.401 1.00 89.88 83 VAL A C 1
ATOM 675 O O . VAL A 1 83 ? 15.423 -7.119 7.116 1.00 89.88 83 VAL A O 1
ATOM 678 N N . MET A 1 84 ? 17.286 -5.915 6.754 1.00 91.44 84 MET A N 1
ATOM 679 C CA . MET A 1 84 ? 17.776 -6.724 5.638 1.00 91.44 84 MET A CA 1
ATOM 680 C C . MET A 1 84 ? 18.147 -8.144 6.079 1.00 91.44 84 MET A C 1
ATOM 682 O O . MET A 1 84 ? 17.739 -9.108 5.428 1.00 91.44 84 MET A O 1
ATOM 686 N N . ALA A 1 85 ? 18.776 -8.303 7.245 1.00 91.50 85 ALA A N 1
ATOM 687 C CA . ALA A 1 85 ? 19.046 -9.609 7.845 1.00 91.50 85 ALA A CA 1
ATOM 688 C C . ALA A 1 85 ? 17.752 -10.387 8.155 1.00 91.50 85 ALA A C 1
ATOM 690 O O . ALA A 1 85 ? 17.648 -11.577 7.852 1.00 91.50 85 ALA A O 1
ATOM 691 N N . LYS A 1 86 ? 16.713 -9.725 8.698 1.00 91.75 86 LYS A N 1
ATOM 692 C CA . LYS A 1 86 ? 15.388 -10.349 8.893 1.00 91.75 86 LYS A CA 1
ATOM 693 C C . LYS A 1 86 ? 14.782 -10.813 7.569 1.00 91.75 86 LYS A C 1
ATOM 695 O O . LYS A 1 86 ? 14.230 -11.911 7.518 1.00 91.75 86 LYS A O 1
ATOM 700 N N . LYS A 1 87 ? 14.874 -9.991 6.519 1.00 90.44 87 LYS A N 1
ATOM 701 C CA . LYS A 1 87 ? 14.355 -10.307 5.181 1.00 90.44 87 LYS A CA 1
ATOM 702 C C . LYS A 1 87 ? 15.068 -11.521 4.579 1.00 90.44 87 LYS A C 1
ATOM 704 O O . LYS A 1 87 ? 14.386 -12.435 4.120 1.00 90.44 87 LYS A O 1
ATOM 709 N N . ALA A 1 88 ? 16.400 -11.569 4.647 1.00 92.25 88 ALA A N 1
ATOM 710 C CA . ALA A 1 88 ? 17.203 -12.710 4.197 1.00 92.25 88 ALA A CA 1
ATOM 711 C C . ALA A 1 88 ? 16.852 -13.997 4.965 1.00 92.25 88 ALA A C 1
ATOM 713 O O . ALA A 1 88 ? 16.668 -15.055 4.368 1.00 92.25 88 ALA A O 1
ATOM 714 N N . ALA A 1 89 ? 16.630 -13.886 6.278 1.00 95.00 89 ALA A N 1
ATOM 715 C CA . ALA A 1 89 ? 16.187 -14.987 7.133 1.00 95.00 89 ALA A CA 1
ATOM 716 C C . ALA A 1 89 ? 14.684 -15.330 7.009 1.00 95.00 89 ALA A C 1
ATOM 718 O O . ALA A 1 89 ? 14.175 -16.114 7.809 1.00 95.00 89 ALA A O 1
ATOM 719 N N . ARG A 1 90 ? 13.947 -14.725 6.061 1.00 91.00 90 ARG A N 1
ATOM 720 C CA . ARG A 1 90 ? 12.490 -14.892 5.863 1.00 91.00 90 ARG A CA 1
ATOM 721 C C . ARG A 1 90 ? 11.646 -14.633 7.124 1.00 91.00 90 ARG A C 1
ATOM 723 O O . ARG A 1 90 ? 10.546 -15.165 7.272 1.00 91.00 90 ARG A O 1
ATOM 730 N N . LYS A 1 91 ? 12.133 -13.787 8.036 1.00 92.62 91 LYS A N 1
ATOM 731 C CA . LYS A 1 91 ? 11.412 -13.391 9.253 1.00 92.62 91 LYS A CA 1
ATOM 732 C C . LYS A 1 91 ? 10.359 -12.326 8.942 1.00 92.62 91 LYS A C 1
ATOM 734 O O . LYS A 1 91 ? 10.505 -11.516 8.028 1.00 92.62 91 LYS A O 1
ATOM 739 N N . SER A 1 92 ? 9.294 -12.290 9.745 1.00 89.88 92 SER A N 1
ATOM 740 C CA . SER A 1 92 ? 8.220 -11.307 9.586 1.00 89.88 92 SER A CA 1
ATOM 741 C C . SER A 1 92 ? 8.724 -9.880 9.835 1.00 89.88 92 SER A C 1
ATOM 743 O O . SER A 1 92 ? 9.186 -9.576 10.940 1.00 89.88 92 SER A O 1
ATOM 745 N N . LEU A 1 93 ? 8.560 -9.003 8.848 1.00 92.44 93 LEU A N 1
ATOM 746 C CA . LEU A 1 93 ? 8.804 -7.568 8.987 1.00 92.44 93 LEU A CA 1
ATOM 747 C C . LEU A 1 93 ? 7.569 -6.842 9.523 1.00 92.44 93 LEU A C 1
ATOM 749 O O . LEU A 1 93 ? 6.426 -7.224 9.239 1.00 92.44 93 LEU A O 1
ATOM 753 N N . THR A 1 94 ? 7.803 -5.776 10.280 1.00 93.62 94 THR A N 1
ATOM 754 C CA . THR A 1 94 ? 6.749 -4.876 10.741 1.00 93.62 94 THR A CA 1
ATOM 755 C C . THR A 1 94 ? 6.207 -4.011 9.602 1.00 93.62 94 THR A C 1
ATOM 757 O O . THR A 1 94 ? 6.838 -3.876 8.557 1.00 93.62 94 THR A O 1
ATOM 760 N N . PHE A 1 95 ? 5.047 -3.384 9.795 1.00 94.62 95 PHE A N 1
ATOM 761 C CA . PHE A 1 95 ? 4.464 -2.469 8.813 1.00 94.62 95 PHE A CA 1
ATOM 762 C C . PHE A 1 95 ? 5.413 -1.317 8.448 1.00 94.62 95 PHE A C 1
ATOM 764 O O . PHE A 1 95 ? 5.596 -1.035 7.270 1.00 94.62 95 PHE A O 1
ATOM 771 N N . ALA A 1 96 ? 6.066 -0.704 9.441 1.00 93.44 96 ALA A N 1
ATOM 772 C CA . ALA A 1 96 ? 7.001 0.400 9.216 1.00 93.44 96 ALA A CA 1
ATOM 773 C C . ALA A 1 96 ? 8.274 -0.043 8.475 1.00 93.44 96 ALA A C 1
ATOM 775 O O . ALA A 1 96 ? 8.732 0.670 7.585 1.00 93.44 96 ALA A O 1
ATOM 776 N N . GLU A 1 97 ? 8.796 -1.236 8.788 1.00 92.62 97 GLU A N 1
ATOM 777 C CA . GLU A 1 97 ? 9.931 -1.837 8.067 1.00 92.62 97 GLU A CA 1
ATOM 778 C C . GLU A 1 97 ? 9.542 -2.156 6.611 1.00 92.62 97 GLU A C 1
ATOM 780 O O . GLU A 1 97 ? 10.278 -1.839 5.682 1.00 92.62 97 GLU A O 1
ATOM 785 N N . LYS A 1 98 ? 8.349 -2.725 6.384 1.00 93.75 98 LYS A N 1
ATOM 786 C CA . LYS A 1 98 ? 7.831 -2.976 5.029 1.00 93.75 98 LYS A CA 1
ATOM 787 C C . LYS A 1 98 ? 7.650 -1.685 4.235 1.00 93.75 98 LYS A C 1
ATOM 789 O O . LYS A 1 98 ? 7.974 -1.661 3.053 1.00 93.75 98 LYS A O 1
ATOM 794 N N . TYR A 1 99 ? 7.129 -0.636 4.868 1.00 94.00 99 TYR A N 1
ATOM 795 C CA . TYR A 1 99 ? 6.952 0.674 4.246 1.00 94.00 99 TYR A CA 1
ATOM 796 C C . TYR A 1 99 ? 8.294 1.304 3.861 1.00 94.00 99 TYR A C 1
ATOM 798 O O . TYR A 1 99 ? 8.431 1.799 2.746 1.00 94.00 99 TYR A O 1
ATOM 806 N N . ALA A 1 100 ? 9.297 1.227 4.741 1.00 91.75 100 ALA A N 1
ATOM 807 C CA . ALA A 1 100 ? 10.638 1.738 4.464 1.00 91.75 100 ALA A CA 1
ATOM 808 C C . ALA A 1 100 ? 11.249 1.094 3.209 1.00 91.75 100 ALA A C 1
ATOM 810 O O . ALA A 1 100 ? 11.674 1.805 2.300 1.00 91.75 100 ALA A O 1
ATOM 811 N N . LEU A 1 101 ? 11.173 -0.239 3.122 1.00 90.94 101 LEU A N 1
ATOM 812 C CA . LEU A 1 101 ? 11.660 -1.030 1.986 1.00 90.94 101 LEU A CA 1
ATOM 813 C C . LEU A 1 101 ? 10.773 -0.963 0.729 1.00 90.94 101 LEU A C 1
ATOM 815 O O . LEU A 1 101 ? 11.090 -1.593 -0.281 1.00 90.94 101 LEU A O 1
ATOM 819 N N . SER A 1 102 ? 9.618 -0.298 0.794 1.00 91.25 102 SER A N 1
ATOM 820 C CA . SER A 1 102 ? 8.707 -0.202 -0.346 1.00 91.25 102 SER A CA 1
ATOM 821 C C . SER A 1 102 ? 9.200 0.830 -1.358 1.00 91.25 102 SER A C 1
ATOM 823 O O . SER A 1 102 ? 9.825 1.827 -1.001 1.00 91.25 102 SER A O 1
ATOM 825 N N . ASN A 1 103 ? 8.874 0.604 -2.630 1.00 91.50 103 ASN A N 1
ATOM 826 C CA . ASN A 1 103 ? 9.150 1.567 -3.692 1.00 91.50 103 ASN A CA 1
ATOM 827 C C . ASN A 1 103 ? 8.262 2.819 -3.582 1.00 91.50 103 ASN A C 1
ATOM 829 O O . ASN A 1 103 ? 7.255 2.834 -2.864 1.00 91.50 103 ASN A O 1
ATOM 833 N N . ASP A 1 104 ? 8.610 3.846 -4.355 1.00 92.56 104 ASP A N 1
ATOM 834 C CA . ASP A 1 104 ? 7.921 5.140 -4.335 1.00 92.56 104 ASP A CA 1
ATOM 835 C C . ASP A 1 104 ? 6.441 5.023 -4.699 1.00 92.56 104 ASP A C 1
ATOM 837 O O . ASP A 1 104 ? 5.602 5.648 -4.064 1.00 92.56 104 ASP A O 1
ATOM 841 N N . ILE A 1 105 ? 6.092 4.133 -5.633 1.00 92.94 105 ILE A N 1
ATOM 842 C CA . ILE A 1 105 ? 4.699 3.896 -6.041 1.00 92.94 105 ILE A CA 1
ATOM 843 C C . ILE A 1 105 ? 3.843 3.429 -4.855 1.00 92.94 105 ILE A C 1
ATOM 845 O O . ILE A 1 105 ? 2.686 3.827 -4.715 1.00 92.94 105 ILE A O 1
ATOM 849 N N . ILE A 1 106 ? 4.371 2.546 -4.005 1.00 94.44 106 ILE A N 1
ATOM 850 C CA . ILE A 1 106 ? 3.649 2.065 -2.823 1.00 94.44 106 ILE A CA 1
ATOM 851 C C . ILE A 1 106 ? 3.575 3.152 -1.754 1.00 94.44 106 ILE A C 1
ATOM 853 O O . ILE A 1 106 ? 2.519 3.307 -1.141 1.00 94.44 106 ILE A O 1
ATOM 857 N N . LYS A 1 107 ? 4.651 3.921 -1.558 1.00 94.94 107 LYS A N 1
ATOM 858 C CA . LYS A 1 107 ? 4.671 5.051 -0.618 1.00 94.94 107 LYS A CA 1
ATOM 859 C C . LYS A 1 107 ? 3.652 6.125 -1.016 1.00 94.94 107 LYS A C 1
ATOM 861 O O . LYS A 1 107 ? 2.852 6.535 -0.180 1.00 94.94 107 LYS A O 1
ATOM 866 N N . GLU A 1 108 ? 3.602 6.479 -2.298 1.00 96.12 108 GLU A N 1
ATOM 867 C CA . GLU A 1 108 ? 2.639 7.417 -2.886 1.00 96.12 108 GLU A CA 1
ATOM 868 C C . GLU A 1 108 ? 1.196 6.927 -2.708 1.00 96.12 108 GLU A C 1
ATOM 870 O O . GLU A 1 108 ? 0.355 7.634 -2.158 1.00 96.12 108 GLU A O 1
ATOM 875 N N . ARG A 1 109 ? 0.899 5.678 -3.092 1.00 96.31 109 ARG A N 1
ATOM 876 C CA . ARG A 1 109 ? -0.445 5.101 -2.915 1.00 96.31 109 ARG A CA 1
ATOM 877 C C . ARG A 1 109 ? -0.871 5.066 -1.456 1.00 96.31 109 ARG A C 1
ATOM 879 O O . ARG A 1 109 ? -2.033 5.317 -1.162 1.00 96.31 109 ARG A O 1
ATOM 886 N N . TYR A 1 110 ? 0.044 4.727 -0.554 1.00 97.00 110 TYR A N 1
ATOM 887 C CA . TYR A 1 110 ? -0.240 4.728 0.874 1.00 97.00 110 TYR A CA 1
ATOM 888 C C . TYR A 1 110 ? -0.541 6.139 1.385 1.00 97.00 110 TYR A C 1
ATOM 890 O O . TYR A 1 110 ? -1.502 6.292 2.131 1.00 97.00 110 TYR A O 1
ATOM 898 N N . ALA A 1 111 ? 0.225 7.154 0.970 1.00 96.69 111 ALA A N 1
ATOM 899 C CA . ALA A 1 111 ? -0.039 8.545 1.332 1.00 96.69 111 ALA A CA 1
ATOM 900 C C . ALA A 1 111 ? -1.439 8.980 0.874 1.00 96.69 111 ALA A C 1
ATOM 902 O O . ALA A 1 111 ? -2.233 9.431 1.693 1.00 96.69 111 ALA A O 1
ATOM 903 N N . ILE A 1 112 ? -1.789 8.696 -0.385 1.00 97.06 112 ILE A N 1
ATOM 904 C CA . ILE A 1 112 ? -3.119 8.992 -0.937 1.00 97.06 112 ILE A CA 1
ATOM 905 C C . ILE A 1 112 ? -4.226 8.279 -0.147 1.00 97.06 112 ILE A C 1
ATOM 907 O O . ILE A 1 112 ? -5.230 8.895 0.195 1.00 97.06 112 ILE A O 1
ATOM 911 N N . LEU A 1 113 ? -4.060 6.989 0.171 1.00 96.69 113 LEU A N 1
ATOM 912 C CA . LEU A 1 113 ? -5.043 6.243 0.969 1.00 96.69 113 LEU A CA 1
ATOM 913 C C . LEU A 1 113 ? -5.163 6.789 2.394 1.00 96.69 113 LEU A C 1
ATOM 915 O O . LEU A 1 113 ? -6.263 6.851 2.930 1.00 96.69 113 LEU A O 1
ATOM 919 N N . LYS A 1 114 ? -4.043 7.174 3.009 1.00 95.81 114 LYS A N 1
ATOM 920 C CA . LYS A 1 114 ? -4.020 7.753 4.350 1.00 95.81 114 LYS A CA 1
ATOM 921 C C . LYS A 1 114 ? -4.791 9.068 4.373 1.00 95.81 114 LYS A C 1
ATOM 923 O O . LYS A 1 114 ? -5.671 9.219 5.214 1.00 95.81 114 L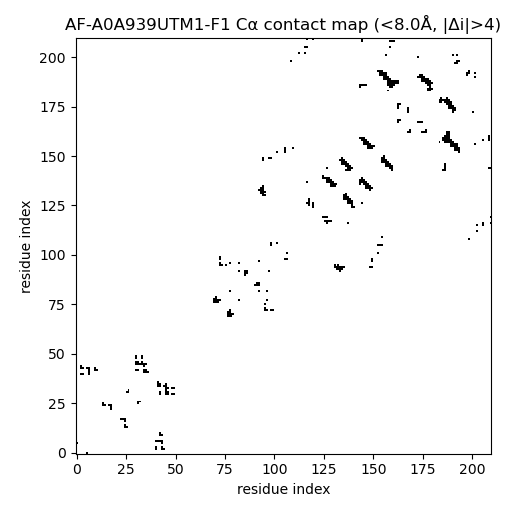YS A O 1
ATOM 928 N N . ASP A 1 115 ? -4.520 9.965 3.431 1.00 95.62 115 ASP A N 1
ATOM 929 C CA . ASP A 1 115 ? -5.220 11.248 3.309 1.00 95.62 115 ASP A CA 1
ATOM 930 C C . ASP A 1 115 ? -6.711 11.038 3.020 1.00 95.62 115 ASP A C 1
ATOM 932 O O . ASP A 1 115 ? -7.583 11.670 3.627 1.00 95.62 115 ASP A O 1
ATOM 936 N N . ALA A 1 116 ? -7.020 10.068 2.160 1.00 95.00 116 ALA A N 1
ATOM 937 C CA . ALA A 1 116 ? -8.378 9.642 1.869 1.00 95.00 116 ALA A CA 1
ATOM 938 C C . ALA A 1 116 ? -9.053 8.885 3.015 1.00 95.00 116 ALA A C 1
ATOM 940 O O . ALA A 1 116 ? -10.242 8.647 2.911 1.00 95.00 116 ALA A O 1
ATOM 941 N N . LEU A 1 117 ? -8.375 8.531 4.105 1.00 94.12 117 LEU A N 1
ATOM 942 C CA . LEU A 1 117 ? -8.999 7.978 5.312 1.00 94.12 117 LEU A CA 1
ATOM 943 C C . LEU A 1 117 ? -9.120 9.041 6.408 1.00 94.12 117 LEU A C 1
ATOM 945 O O . LEU A 1 117 ? -10.083 9.033 7.160 1.00 94.12 117 LEU A O 1
ATOM 949 N N . THR A 1 118 ? -8.191 9.991 6.490 1.00 92.38 118 THR A N 1
ATOM 950 C CA . THR A 1 118 ? -8.175 11.013 7.549 1.00 92.38 118 THR A CA 1
ATOM 951 C C . THR A 1 118 ? -8.965 12.277 7.207 1.00 92.38 118 THR A C 1
ATOM 953 O O . THR A 1 118 ? -9.391 12.982 8.121 1.00 92.38 118 THR A O 1
ATOM 956 N N . THR A 1 119 ? -9.180 12.576 5.922 1.00 91.25 119 THR A N 1
ATOM 957 C CA . THR A 1 119 ? -9.940 13.761 5.481 1.00 91.25 119 THR A CA 1
ATOM 958 C C . THR A 1 119 ? -11.445 13.565 5.685 1.00 91.25 119 THR A C 1
ATOM 960 O O . THR A 1 119 ? -12.128 13.063 4.801 1.00 91.25 119 THR A O 1
ATOM 963 N N . THR A 1 120 ? -11.983 13.937 6.839 1.00 84.56 120 THR A N 1
ATOM 964 C CA . THR A 1 120 ? -13.427 13.856 7.121 1.00 84.56 120 THR A CA 1
ATOM 965 C C . THR A 1 120 ? -14.084 15.245 7.088 1.00 84.56 120 THR A C 1
ATOM 967 O O . THR A 1 120 ? -13.408 16.227 7.419 1.00 84.56 120 THR A O 1
ATOM 970 N N . PRO A 1 121 ? -15.379 15.364 6.732 1.00 83.19 121 PRO A N 1
ATOM 971 C CA . PRO A 1 121 ? -16.109 16.631 6.773 1.00 83.19 121 PRO A CA 1
ATOM 972 C C . PRO A 1 121 ? -16.078 17.316 8.147 1.00 83.19 121 PRO A C 1
ATOM 974 O O . PRO A 1 121 ? -15.872 16.703 9.198 1.00 83.19 121 PRO A O 1
ATOM 977 N N . LYS A 1 122 ? -16.308 18.631 8.156 1.00 79.88 122 LYS A N 1
ATOM 978 C CA . LYS A 1 122 ? -16.393 19.396 9.403 1.00 79.88 122 LYS A CA 1
ATOM 979 C C . LYS A 1 122 ? -17.650 18.968 10.168 1.00 79.88 122 LYS A C 1
ATOM 981 O O . LYS A 1 122 ? -18.752 19.117 9.657 1.00 79.88 122 LYS A O 1
ATOM 986 N N . GLY A 1 123 ? -17.475 18.458 11.386 1.00 79.12 123 GLY A N 1
ATOM 987 C CA . GLY A 1 123 ? -18.573 18.000 12.249 1.00 79.12 123 GLY A CA 1
ATOM 988 C C . GLY A 1 123 ? -18.688 16.480 12.384 1.00 79.12 123 GLY A C 1
ATOM 989 O O . GLY A 1 123 ? -19.352 16.021 13.306 1.00 79.12 123 GLY A O 1
ATOM 990 N N . THR A 1 124 ? -17.997 15.694 11.552 1.00 81.88 124 THR A N 1
ATOM 991 C CA . THR A 1 124 ? -17.909 14.237 11.738 1.00 81.88 124 THR A CA 1
ATOM 992 C C . THR A 1 124 ? -16.732 13.861 12.646 1.00 81.88 124 THR A C 1
ATOM 994 O O . THR A 1 124 ? -15.679 14.512 12.578 1.00 81.88 124 THR A O 1
ATOM 997 N N . PRO A 1 125 ? -16.854 12.801 13.463 1.00 86.06 125 PRO A N 1
ATOM 998 C CA . PRO A 1 125 ? -15.755 12.291 14.276 1.00 86.06 125 PRO A CA 1
ATOM 999 C C . PRO A 1 125 ? -14.523 11.951 13.429 1.00 86.06 125 PRO A C 1
ATOM 1001 O O . PRO A 1 125 ? -14.607 11.295 12.391 1.00 86.06 125 PRO A O 1
ATOM 1004 N N . LYS A 1 126 ? -13.350 12.416 13.872 1.00 90.62 126 LYS A N 1
ATOM 1005 C CA . LYS A 1 126 ? -12.096 12.236 13.128 1.00 90.62 126 LYS A CA 1
ATOM 1006 C C . LYS A 1 126 ? -11.671 10.773 13.131 1.00 90.62 126 LYS A C 1
ATOM 1008 O O . LYS A 1 126 ? -11.527 10.172 14.198 1.00 90.62 126 LYS A O 1
ATOM 1013 N N . ILE A 1 127 ? -11.319 10.256 11.959 1.00 94.25 127 ILE A N 1
ATOM 1014 C CA . ILE A 1 127 ? -10.650 8.961 11.852 1.00 94.25 127 ILE A CA 1
ATOM 1015 C C . ILE A 1 127 ? -9.187 9.107 12.291 1.00 94.25 127 ILE A C 1
ATOM 1017 O O . ILE A 1 127 ? -8.430 9.910 11.740 1.00 94.25 127 ILE A O 1
ATOM 1021 N N . LYS A 1 128 ? -8.763 8.304 13.272 1.00 93.50 128 LYS A N 1
ATOM 1022 C CA . LYS A 1 128 ? -7.373 8.263 13.760 1.00 93.50 128 LYS A CA 1
ATOM 1023 C C . LYS A 1 128 ? -6.676 6.995 13.285 1.00 93.50 128 LYS A C 1
ATOM 1025 O O . LYS A 1 128 ? -7.251 5.909 13.367 1.00 93.50 128 LYS A O 1
ATOM 1030 N N . SER A 1 129 ? -5.424 7.123 12.847 1.00 94.50 129 SER A N 1
ATOM 1031 C CA . SER A 1 129 ? -4.593 5.974 12.482 1.00 94.50 129 SER A CA 1
ATOM 1032 C C . SER A 1 129 ? -3.753 5.477 13.665 1.00 94.50 129 SER A C 1
ATOM 1034 O O . SER A 1 129 ? -3.337 6.245 14.538 1.00 94.50 129 SER A O 1
ATOM 1036 N N . ARG A 1 130 ? -3.502 4.167 13.710 1.00 94.06 130 ARG A N 1
ATOM 1037 C CA . ARG A 1 130 ? -2.655 3.494 14.697 1.00 94.06 130 ARG A CA 1
ATOM 1038 C C . ARG A 1 130 ? -1.828 2.409 14.017 1.00 94.06 130 ARG A C 1
ATOM 1040 O O . ARG A 1 130 ? -2.330 1.333 13.683 1.00 94.06 130 ARG A O 1
ATOM 1047 N N . ILE A 1 131 ? -0.518 2.634 13.948 1.00 94.12 131 ILE A N 1
ATOM 1048 C CA . ILE A 1 131 ? 0.420 1.699 13.320 1.00 94.12 131 ILE A CA 1
ATOM 1049 C C . ILE A 1 131 ? 0.839 0.598 14.298 1.00 94.12 131 ILE A C 1
ATOM 1051 O O . ILE A 1 131 ? 1.667 0.782 15.198 1.00 94.12 131 ILE A O 1
ATOM 1055 N N . SER A 1 132 ? 0.321 -0.602 14.064 1.00 91.50 132 SER A N 1
ATOM 1056 C CA . SER A 1 132 ? 0.691 -1.825 14.778 1.00 91.50 132 SER A CA 1
ATOM 1057 C C . SER A 1 132 ? 1.941 -2.492 14.178 1.00 91.50 132 SER A C 1
ATOM 1059 O O . SER A 1 132 ? 2.637 -1.928 13.329 1.00 91.50 132 SER A O 1
ATOM 1061 N N . LYS A 1 133 ? 2.267 -3.711 14.632 1.00 91.44 133 LYS A N 1
ATOM 1062 C CA . LYS A 1 133 ? 3.327 -4.524 14.019 1.00 91.44 133 LYS A CA 1
ATOM 1063 C C . LYS A 1 133 ? 2.955 -4.944 12.595 1.00 91.44 133 LYS A C 1
ATOM 1065 O O . LYS A 1 133 ? 3.828 -4.971 11.744 1.00 91.44 133 LYS A O 1
ATOM 1070 N N . GLN A 1 134 ? 1.692 -5.267 12.322 1.00 91.69 134 GLN A N 1
ATOM 1071 C CA . GLN A 1 134 ? 1.287 -5.897 11.057 1.00 91.69 134 GLN A CA 1
ATOM 1072 C C . GLN A 1 134 ? 0.638 -4.929 10.060 1.00 91.69 134 GLN A C 1
ATOM 1074 O O . GLN A 1 134 ? 0.774 -5.120 8.851 1.00 91.69 134 GLN A O 1
ATOM 1079 N N . CYS A 1 135 ? -0.062 -3.911 10.558 1.00 95.06 135 CYS A N 1
ATOM 1080 C CA . CYS A 1 135 ? -0.908 -3.026 9.760 1.00 95.06 135 CYS A CA 1
ATOM 1081 C C . CYS A 1 135 ? -0.990 -1.616 10.348 1.00 95.06 135 CYS A C 1
ATOM 1083 O O . CYS A 1 135 ? -0.707 -1.417 11.536 1.00 95.06 135 CYS A O 1
ATOM 1085 N N . ASP A 1 136 ? -1.447 -0.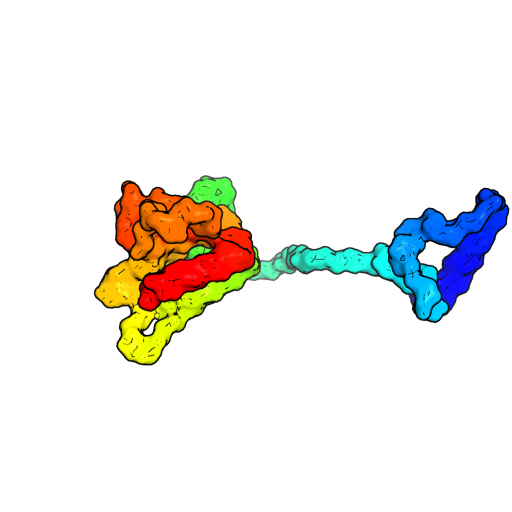675 9.530 1.00 96.50 136 ASP A N 1
ATOM 1086 C CA . ASP A 1 136 ? -1.993 0.598 9.985 1.00 96.50 136 ASP A CA 1
ATOM 1087 C C . ASP A 1 136 ? -3.516 0.474 10.127 1.00 96.50 136 ASP A C 1
ATOM 1089 O O . ASP A 1 136 ? -4.204 0.079 9.186 1.00 96.50 136 ASP A O 1
ATOM 1093 N N . THR A 1 137 ? -4.034 0.707 11.332 1.00 96.94 137 THR A N 1
ATOM 1094 C CA . THR A 1 137 ? -5.460 0.561 11.659 1.00 96.94 137 THR A CA 1
ATOM 1095 C C . THR A 1 137 ? -6.093 1.931 11.816 1.00 96.94 137 THR A C 1
ATOM 1097 O O . THR A 1 137 ? -5.583 2.749 12.575 1.00 96.94 137 THR A O 1
ATOM 1100 N N . TYR A 1 138 ? -7.220 2.151 11.155 1.00 96.56 138 TYR A N 1
ATOM 1101 C CA . TYR A 1 138 ? -7.978 3.393 11.182 1.00 96.56 138 TYR A CA 1
ATOM 1102 C C . TYR A 1 138 ? -9.247 3.180 11.996 1.00 96.56 138 TYR A C 1
ATOM 1104 O O . TYR A 1 138 ? -9.959 2.199 11.776 1.00 96.56 138 TYR A O 1
ATOM 1112 N N . ARG A 1 139 ? -9.504 4.073 12.955 1.00 94.94 139 ARG A N 1
ATOM 1113 C CA . ARG A 1 139 ? -10.653 3.975 13.859 1.00 94.94 139 ARG A CA 1
ATOM 1114 C C . ARG A 1 139 ? -11.450 5.261 13.948 1.00 94.94 139 ARG A C 1
ATOM 1116 O O . ARG A 1 139 ? -10.857 6.342 13.931 1.00 94.94 139 ARG A O 1
ATOM 1123 N N . ARG A 1 140 ? -12.759 5.107 14.133 1.00 93.38 140 ARG A N 1
ATOM 1124 C CA . ARG A 1 140 ? -13.722 6.167 14.438 1.00 93.38 140 ARG A CA 1
ATOM 1125 C C . ARG A 1 140 ? -14.558 5.706 15.627 1.00 93.38 140 ARG A C 1
ATOM 1127 O O . ARG A 1 140 ? -15.089 4.612 15.583 1.00 93.38 140 ARG A O 1
ATOM 1134 N N . ASP A 1 141 ? -14.562 6.481 16.707 1.00 89.12 141 ASP A N 1
ATOM 1135 C CA . ASP A 1 141 ? -15.358 6.224 17.924 1.00 89.12 141 ASP A CA 1
ATOM 1136 C C . ASP A 1 141 ? -15.248 4.816 18.542 1.00 89.12 141 ASP A C 1
ATOM 1138 O O . ASP A 1 141 ? -16.114 4.375 19.283 1.00 89.12 141 ASP A O 1
ATOM 1142 N N . GLY A 1 142 ? -14.124 4.134 18.303 1.00 87.50 142 GLY A N 1
ATOM 1143 C CA . GLY A 1 142 ? -13.859 2.778 18.796 1.00 87.50 142 GLY A CA 1
ATOM 1144 C C . GLY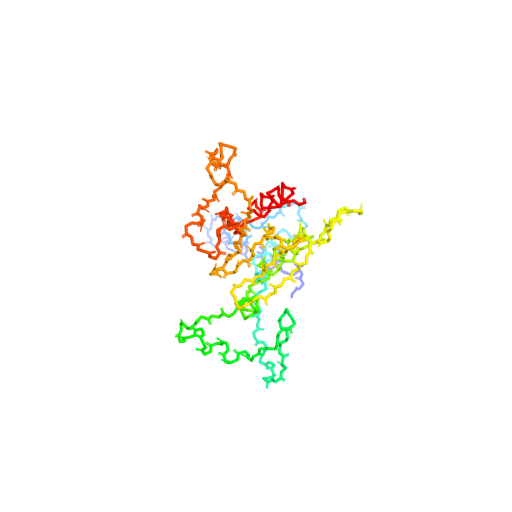 A 1 142 ? -13.883 1.728 17.689 1.00 87.50 142 GLY A C 1
ATOM 1145 O O . GLY A 1 142 ? -13.063 0.807 17.726 1.00 87.50 142 GLY A O 1
ATOM 1146 N N . ASP A 1 143 ? -14.688 1.952 16.655 1.00 92.31 143 ASP A N 1
ATOM 1147 C CA . ASP A 1 143 ? -14.893 1.028 15.546 1.00 92.31 143 ASP A CA 1
ATOM 1148 C C . ASP A 1 143 ? -13.779 1.116 14.508 1.00 92.31 143 ASP A C 1
ATOM 1150 O O . ASP A 1 143 ? -13.183 2.175 14.262 1.00 92.31 143 ASP A O 1
ATOM 1154 N N . ILE A 1 144 ? -13.467 -0.019 13.885 1.00 95.56 144 ILE A N 1
ATOM 1155 C CA . ILE A 1 144 ? -12.447 -0.097 12.844 1.00 95.56 144 ILE A CA 1
ATOM 1156 C C . ILE A 1 144 ? -13.075 0.207 11.483 1.00 95.56 144 ILE A C 1
ATOM 1158 O O . ILE A 1 144 ? -13.794 -0.606 10.918 1.00 95.56 144 ILE A O 1
ATOM 1162 N N . VAL A 1 145 ? -12.697 1.347 10.906 1.00 95.75 145 VAL A N 1
ATOM 1163 C CA . VAL A 1 145 ? -13.142 1.762 9.564 1.00 95.75 145 VAL A CA 1
ATOM 1164 C C . VAL A 1 145 ? -12.245 1.227 8.451 1.00 95.75 145 VAL A C 1
ATOM 1166 O O . VAL A 1 145 ? -12.693 1.038 7.326 1.00 95.75 145 VAL A O 1
ATOM 1169 N N . ALA A 1 146 ? -10.965 0.972 8.740 1.00 97.44 146 ALA A N 1
ATOM 1170 C CA . ALA A 1 146 ? -10.071 0.337 7.780 1.00 97.44 146 ALA A CA 1
ATOM 1171 C C . ALA A 1 146 ? -8.843 -0.299 8.440 1.00 97.44 146 ALA A C 1
ATOM 1173 O O . ALA A 1 146 ? -8.325 0.178 9.455 1.00 97.44 146 ALA A O 1
ATOM 1174 N N . LYS A 1 147 ? -8.292 -1.332 7.799 1.00 97.56 147 LYS A N 1
ATOM 1175 C CA . LYS A 1 147 ? -6.918 -1.801 8.046 1.00 97.56 147 LYS A CA 1
ATOM 1176 C C . LYS A 1 147 ? -6.125 -1.796 6.750 1.00 97.56 147 LYS A C 1
ATOM 1178 O O . LYS A 1 147 ? -6.498 -2.458 5.787 1.00 97.56 147 LYS A O 1
ATOM 1183 N N . VAL A 1 148 ? -4.992 -1.105 6.746 1.00 97.75 148 VAL A N 1
ATOM 1184 C CA . VAL A 1 148 ? -4.069 -1.062 5.610 1.00 97.75 148 VAL A CA 1
ATOM 1185 C C . VAL A 1 148 ? -2.861 -1.945 5.903 1.00 97.75 148 VAL A C 1
ATOM 1187 O O . VAL A 1 148 ? -2.215 -1.839 6.948 1.00 97.75 148 VAL A O 1
ATOM 1190 N N . THR A 1 149 ? -2.539 -2.843 4.975 1.00 97.00 149 THR A N 1
ATOM 1191 C CA . THR A 1 149 ? -1.397 -3.762 5.071 1.00 97.00 149 THR A CA 1
ATOM 1192 C C . THR A 1 149 ? -0.521 -3.689 3.829 1.00 97.00 149 THR A C 1
ATOM 1194 O O . THR A 1 149 ? -1.003 -3.446 2.726 1.00 97.00 149 THR A O 1
ATOM 1197 N N . ILE A 1 150 ? 0.776 -3.950 4.004 1.00 96.25 150 ILE A N 1
ATOM 1198 C CA . ILE A 1 150 ? 1.719 -4.161 2.900 1.00 96.25 150 ILE A CA 1
ATOM 1199 C C . ILE A 1 150 ? 2.004 -5.663 2.799 1.00 96.25 150 ILE A C 1
ATOM 1201 O O . ILE A 1 150 ? 2.468 -6.293 3.764 1.00 96.25 150 ILE A O 1
ATOM 1205 N N . ILE A 1 151 ? 1.712 -6.241 1.633 1.00 92.50 151 ILE A N 1
ATOM 1206 C CA . ILE A 1 151 ? 1.960 -7.651 1.316 1.00 92.50 151 ILE A CA 1
ATOM 1207 C C . ILE A 1 151 ? 2.657 -7.734 -0.041 1.00 92.50 151 ILE A C 1
ATOM 1209 O O . ILE A 1 151 ? 2.093 -7.346 -1.069 1.00 92.50 151 ILE A O 1
ATOM 1213 N N . GLY A 1 152 ? 3.882 -8.266 -0.034 1.00 87.81 152 GLY A N 1
ATOM 1214 C CA . GLY A 1 152 ? 4.749 -8.280 -1.209 1.00 87.81 152 GLY A CA 1
ATOM 1215 C C . GLY A 1 152 ? 4.967 -6.859 -1.723 1.00 87.81 152 GLY A C 1
ATOM 1216 O O . GLY A 1 152 ? 5.384 -5.984 -0.972 1.00 87.81 152 GLY A O 1
ATOM 1217 N N . THR A 1 153 ? 4.619 -6.631 -2.985 1.00 87.56 153 THR A N 1
ATOM 1218 C CA . THR A 1 153 ? 4.724 -5.341 -3.685 1.00 87.56 153 THR A CA 1
ATOM 1219 C C . THR A 1 153 ? 3.375 -4.626 -3.818 1.00 87.56 153 THR A C 1
ATOM 1221 O O . THR A 1 153 ? 3.166 -3.848 -4.745 1.00 87.56 153 THR A O 1
ATOM 1224 N N . SER A 1 154 ? 2.415 -4.918 -2.934 1.00 93.12 154 SER A N 1
ATOM 1225 C CA . SER A 1 154 ? 1.063 -4.354 -3.000 1.00 93.12 154 SER A CA 1
ATOM 1226 C C . SER A 1 154 ? 0.540 -3.913 -1.640 1.00 93.12 154 SER A C 1
ATOM 1228 O O . SER A 1 154 ? 0.861 -4.512 -0.610 1.00 93.12 154 SER A O 1
ATOM 1230 N N . LEU A 1 155 ? -0.315 -2.892 -1.663 1.00 96.81 155 LEU A N 1
ATOM 1231 C CA . LEU A 1 155 ? -1.143 -2.516 -0.525 1.00 96.81 155 LEU A CA 1
ATOM 1232 C C . LEU A 1 155 ? -2.427 -3.344 -0.547 1.00 96.81 155 LEU A C 1
ATOM 1234 O O . LEU A 1 155 ? -2.972 -3.632 -1.616 1.00 96.81 155 LEU A O 1
ATOM 1238 N N . ARG A 1 156 ? -2.921 -3.719 0.629 1.00 97.25 156 ARG A N 1
ATOM 1239 C CA . ARG A 1 156 ? -4.282 -4.230 0.796 1.00 97.25 156 ARG A CA 1
ATOM 1240 C C . ARG A 1 156 ? -5.018 -3.388 1.816 1.00 97.25 156 ARG A C 1
ATOM 1242 O O . ARG A 1 156 ? -4.450 -3.067 2.861 1.00 97.25 156 ARG A O 1
ATOM 1249 N N . VAL A 1 157 ? -6.261 -3.066 1.497 1.00 97.56 157 VAL A N 1
ATOM 1250 C CA . VAL A 1 157 ? -7.177 -2.336 2.365 1.00 97.56 157 VAL A CA 1
ATOM 1251 C C . VAL A 1 157 ? -8.289 -3.294 2.758 1.00 97.56 157 VAL A C 1
ATOM 1253 O O . VAL A 1 157 ? -8.882 -3.941 1.901 1.00 97.56 157 VAL A O 1
ATOM 1256 N N . ASN A 1 158 ? -8.518 -3.415 4.055 1.00 98.06 158 ASN A N 1
ATOM 1257 C CA . ASN A 1 158 ? -9.604 -4.175 4.646 1.00 98.06 158 ASN A CA 1
ATOM 1258 C C . ASN A 1 158 ? -10.653 -3.189 5.164 1.00 98.06 158 ASN A C 1
ATOM 1260 O O . ASN A 1 158 ? -10.276 -2.298 5.926 1.00 98.06 158 ASN A O 1
ATOM 1264 N N . LEU A 1 159 ? -11.914 -3.346 4.761 1.00 97.75 159 LEU A N 1
ATOM 1265 C CA . LEU A 1 159 ? -13.021 -2.425 5.042 1.00 97.75 159 LEU A CA 1
ATOM 1266 C C . LEU A 1 159 ? -14.199 -3.155 5.719 1.00 97.75 159 LEU A C 1
ATOM 1268 O O . LEU A 1 159 ? -14.356 -4.363 5.500 1.00 97.75 159 LEU A O 1
ATOM 1272 N N . PRO A 1 160 ? -15.031 -2.448 6.505 1.00 97.12 160 PRO A N 1
ATOM 1273 C CA . PRO A 1 160 ? -16.251 -2.971 7.126 1.00 97.12 160 PRO A CA 1
ATOM 1274 C C . PRO A 1 160 ? -17.408 -3.038 6.111 1.00 97.12 160 PRO A C 1
ATOM 1276 O O . PRO A 1 160 ? -18.481 -2.490 6.329 1.00 97.12 160 PRO A O 1
ATOM 1279 N N . LEU A 1 161 ? -17.165 -3.667 4.959 1.00 96.44 161 LEU A N 1
ATOM 1280 C CA . LEU A 1 161 ? -18.162 -3.897 3.910 1.00 96.44 161 LEU A CA 1
ATOM 1281 C C . LEU A 1 161 ? -18.508 -5.384 3.854 1.00 96.44 161 LEU A C 1
ATOM 1283 O O . LEU A 1 161 ? -17.676 -6.223 4.206 1.00 96.44 161 LEU A O 1
ATOM 1287 N N . ASP A 1 162 ? -19.702 -5.720 3.374 1.00 94.88 162 ASP A N 1
ATOM 1288 C CA . ASP A 1 162 ? -20.072 -7.114 3.133 1.00 94.88 162 ASP A CA 1
ATOM 1289 C C . ASP A 1 162 ? -19.450 -7.614 1.813 1.00 94.88 162 ASP A C 1
ATOM 1291 O O . ASP A 1 162 ? -19.816 -7.124 0.745 1.00 94.88 162 ASP A O 1
ATOM 1295 N N . PRO A 1 163 ? -18.518 -8.588 1.833 1.00 94.75 163 PRO A N 1
ATOM 1296 C CA . PRO A 1 163 ? -17.964 -9.163 0.606 1.00 94.75 163 PRO A CA 1
ATOM 1297 C C . PRO A 1 163 ? -18.994 -9.952 -0.220 1.00 94.75 163 PRO A C 1
ATOM 1299 O O . PRO A 1 163 ? -18.768 -10.224 -1.393 1.00 94.75 163 PRO A O 1
ATOM 1302 N N . PHE A 1 164 ? -20.133 -10.339 0.349 1.00 93.81 164 PHE A N 1
ATOM 1303 C CA . PHE A 1 164 ? -21.150 -11.093 -0.383 1.00 93.81 164 PHE A CA 1
ATOM 1304 C C . PHE A 1 164 ? -22.233 -10.200 -0.999 1.00 93.81 164 PHE A C 1
ATOM 1306 O O . PHE A 1 164 ? -23.084 -10.703 -1.735 1.00 93.81 164 PHE A O 1
ATOM 1313 N N . ALA A 1 165 ? -22.166 -8.880 -0.791 1.00 93.19 165 ALA A N 1
ATOM 1314 C CA . ALA A 1 165 ? -23.133 -7.952 -1.359 1.00 93.19 165 ALA A CA 1
ATOM 1315 C C . ALA A 1 165 ? -23.115 -7.995 -2.907 1.00 93.19 165 ALA A C 1
ATOM 1317 O O . ALA A 1 165 ? -22.035 -7.987 -3.516 1.00 93.19 165 ALA A O 1
ATOM 1318 N N . PRO A 1 166 ? -24.284 -8.019 -3.581 1.00 91.31 166 PRO A N 1
ATOM 1319 C CA . PRO A 1 166 ? -24.362 -8.121 -5.043 1.00 91.31 166 PRO A CA 1
ATOM 1320 C C . PRO A 1 166 ? -23.597 -7.021 -5.791 1.00 91.31 166 PRO A C 1
ATOM 1322 O O . PRO A 1 166 ? -23.013 -7.278 -6.841 1.00 91.31 166 PRO A O 1
ATOM 1325 N N . GLU A 1 167 ? -23.543 -5.813 -5.227 1.00 90.69 167 GLU A N 1
ATOM 1326 C CA . GLU A 1 167 ? -22.853 -4.647 -5.796 1.00 90.69 167 GLU A CA 1
ATOM 1327 C C . GLU A 1 167 ? -21.334 -4.824 -5.954 1.00 90.69 167 GLU A C 1
ATOM 1329 O O . GLU A 1 167 ? -20.728 -4.190 -6.818 1.00 90.69 167 GLU A O 1
ATOM 1334 N N . PHE A 1 168 ? -20.711 -5.716 -5.176 1.00 90.06 168 PHE A N 1
ATOM 1335 C CA . PHE A 1 168 ? -19.275 -6.002 -5.273 1.00 90.06 168 PHE A CA 1
ATOM 1336 C C . PHE A 1 168 ? -18.956 -7.271 -6.072 1.00 90.06 168 PHE A C 1
ATOM 1338 O O . PHE A 1 168 ? -17.789 -7.513 -6.394 1.00 90.06 168 PHE A O 1
ATOM 1345 N N . ASN A 1 169 ? -19.977 -8.056 -6.429 1.00 87.69 169 ASN A N 1
ATOM 1346 C CA . ASN A 1 169 ? -19.860 -9.320 -7.163 1.00 87.69 169 ASN A CA 1
ATOM 1347 C C . ASN A 1 169 ? -20.049 -9.163 -8.684 1.00 87.69 169 ASN A C 1
ATOM 1349 O O . ASN A 1 169 ? -20.226 -10.140 -9.406 1.00 87.69 169 ASN A O 1
ATOM 1353 N N . ASP A 1 170 ? -19.934 -7.934 -9.194 1.00 83.88 170 ASP A N 1
ATOM 1354 C CA . ASP A 1 170 ? -20.068 -7.579 -10.613 1.00 83.88 170 ASP A CA 1
ATOM 1355 C C . ASP A 1 170 ? -18.786 -7.805 -11.451 1.00 83.88 170 ASP A C 1
ATOM 1357 O O . ASP A 1 170 ? -18.722 -7.446 -12.629 1.00 83.88 170 ASP A O 1
ATOM 1361 N N . GLY A 1 171 ? -17.724 -8.345 -10.839 1.00 82.38 171 GLY A N 1
ATOM 1362 C CA . GLY A 1 171 ? -16.407 -8.554 -11.453 1.00 82.38 171 GLY A CA 1
ATOM 1363 C C . GLY A 1 171 ? -15.540 -7.291 -11.584 1.00 82.38 171 GLY A C 1
ATOM 1364 O O . GLY A 1 171 ? -14.340 -7.391 -11.863 1.00 82.38 171 GLY A O 1
ATOM 1365 N N . LYS A 1 172 ? -16.082 -6.091 -11.337 1.00 83.81 172 LYS A N 1
ATOM 1366 C CA . LYS A 1 172 ? -15.316 -4.832 -11.375 1.00 83.81 172 LYS A CA 1
ATOM 1367 C C . LYS A 1 172 ? -14.558 -4.592 -10.081 1.00 83.81 172 LYS A C 1
ATOM 1369 O O . LYS A 1 172 ? -13.533 -3.905 -10.102 1.00 83.81 172 LYS A O 1
ATOM 1374 N N . THR A 1 173 ? -14.993 -5.185 -8.978 1.00 88.19 173 THR A N 1
ATOM 1375 C CA . THR A 1 173 ? -14.356 -5.005 -7.672 1.00 88.19 173 THR A CA 1
ATOM 1376 C C . THR A 1 173 ? -13.739 -6.320 -7.198 1.00 88.19 173 THR A C 1
ATOM 1378 O O . THR A 1 173 ? -14.325 -7.007 -6.369 1.00 88.19 173 THR A O 1
ATOM 1381 N N . PRO A 1 174 ? -12.550 -6.709 -7.708 1.00 90.31 174 PRO A N 1
ATOM 1382 C CA . PRO A 1 174 ? -11.900 -7.943 -7.282 1.00 90.31 174 PRO A CA 1
ATOM 1383 C C . PRO A 1 174 ? -11.483 -7.829 -5.812 1.00 90.31 174 PRO A C 1
ATOM 1385 O O . PRO A 1 174 ? -10.531 -7.117 -5.472 1.00 90.31 174 PRO A O 1
ATOM 1388 N N . HIS A 1 175 ? -12.206 -8.532 -4.947 1.00 95.00 175 HIS A N 1
ATOM 1389 C CA . HIS A 1 175 ? -12.042 -8.498 -3.501 1.00 95.00 175 HIS A CA 1
ATOM 1390 C C . HIS A 1 175 ? -12.002 -9.920 -2.921 1.00 95.00 175 HIS A C 1
ATOM 1392 O O . HIS A 1 175 ? -12.224 -10.906 -3.622 1.00 95.00 175 HIS A O 1
ATOM 1398 N N . VAL A 1 176 ? -11.635 -10.035 -1.645 1.00 95.38 176 VAL A N 1
ATOM 1399 C CA . VAL A 1 176 ? -11.523 -11.313 -0.931 1.00 95.38 176 VAL A CA 1
ATOM 1400 C C . VAL A 1 176 ? -12.225 -11.206 0.417 1.00 95.38 176 VAL A C 1
ATOM 1402 O O . VAL A 1 176 ? -11.944 -10.287 1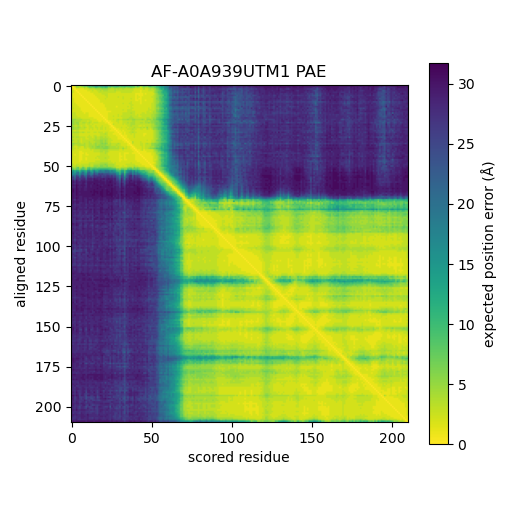.189 1.00 95.38 176 VAL A O 1
ATOM 1405 N N . ALA A 1 177 ? -13.076 -12.182 0.734 1.00 96.25 177 ALA A N 1
ATOM 1406 C CA . ALA A 1 177 ? -13.681 -12.318 2.053 1.00 96.25 177 ALA A CA 1
ATOM 1407 C C . ALA A 1 177 ? -12.644 -12.817 3.077 1.00 96.25 177 ALA A C 1
ATOM 1409 O O . ALA A 1 177 ? -12.097 -13.917 2.971 1.00 96.25 177 ALA A O 1
ATOM 1410 N N . THR A 1 178 ? -12.358 -12.002 4.090 1.00 95.88 178 THR A N 1
ATOM 1411 C CA . THR A 1 178 ? -11.343 -12.281 5.125 1.00 95.88 178 THR A CA 1
ATOM 1412 C C . THR A 1 178 ? -11.895 -12.349 6.547 1.00 95.88 178 THR A C 1
ATOM 1414 O O . THR A 1 178 ? -11.126 -12.622 7.468 1.00 95.88 178 THR A O 1
ATOM 1417 N N . GLY A 1 179 ? -13.214 -12.201 6.714 1.00 93.31 179 GLY A N 1
ATOM 1418 C CA . GLY A 1 179 ? -13.899 -12.213 8.015 1.00 93.31 179 GLY A CA 1
ATOM 1419 C C . GLY A 1 179 ? -13.729 -13.499 8.828 1.00 93.31 179 GLY A C 1
ATOM 1420 O O . GLY A 1 179 ? -13.770 -13.458 10.048 1.00 93.31 179 GLY A O 1
ATOM 1421 N N . HIS A 1 180 ? -13.411 -14.625 8.179 1.00 93.88 180 HIS A N 1
ATOM 1422 C CA . HIS A 1 180 ? -13.083 -15.890 8.852 1.00 93.88 180 HIS A CA 1
ATOM 1423 C C . HIS A 1 180 ? -11.846 -15.804 9.768 1.00 93.88 180 HIS A C 1
ATOM 1425 O O . HIS A 1 180 ? -11.589 -16.702 10.567 1.00 93.88 180 HIS A O 1
ATOM 1431 N N . LYS A 1 181 ? -11.033 -14.748 9.647 1.00 94.50 181 LYS A N 1
ATOM 1432 C CA . LYS A 1 181 ? -9.901 -14.490 10.540 1.00 94.50 181 LYS A CA 1
ATOM 1433 C C . LYS A 1 181 ? -10.334 -13.479 11.590 1.00 94.50 181 LYS A C 1
ATOM 1435 O O . LYS A 1 181 ? -10.633 -12.348 11.232 1.00 94.50 181 LYS A O 1
ATOM 1440 N N . LYS A 1 182 ? -10.179 -13.815 12.875 1.00 93.19 182 LYS A N 1
ATOM 1441 C CA . LYS A 1 182 ? -10.461 -12.917 14.017 1.00 93.19 182 LYS A CA 1
ATOM 1442 C C . LYS A 1 182 ? -9.876 -11.504 13.865 1.00 93.19 182 LYS A C 1
ATOM 1444 O O . LYS A 1 182 ? -10.463 -10.514 14.271 1.00 93.19 182 LYS A O 1
ATOM 1449 N N . VAL A 1 183 ? -8.697 -11.381 13.248 1.00 92.12 183 VAL A N 1
ATOM 1450 C CA . VAL A 1 183 ? -8.042 -10.077 13.027 1.00 92.12 183 VAL A CA 1
ATOM 1451 C C . VAL A 1 183 ? -8.778 -9.208 11.993 1.00 92.12 183 VAL A C 1
ATOM 1453 O O . VAL A 1 183 ? -8.597 -7.993 12.002 1.00 92.12 183 VAL A O 1
ATOM 1456 N N . TYR A 1 184 ? -9.586 -9.783 11.109 1.00 95.25 184 TYR A N 1
ATOM 1457 C CA . TYR A 1 184 ? -10.322 -9.089 10.046 1.00 95.25 184 TYR A CA 1
ATOM 1458 C C . TYR A 1 184 ? -11.840 -9.256 10.167 1.00 95.25 184 TYR A C 1
ATOM 1460 O O . TYR A 1 184 ? -12.544 -8.946 9.218 1.00 95.25 184 TYR A O 1
ATOM 1468 N N . GLU A 1 185 ? -12.338 -9.723 11.310 1.00 95.25 185 GLU A N 1
ATOM 1469 C CA . GLU A 1 185 ? -13.765 -9.958 11.549 1.00 95.25 185 GLU A CA 1
ATOM 1470 C C . GLU A 1 185 ? -14.594 -8.678 11.361 1.00 95.25 185 GLU A C 1
ATOM 1472 O O . GLU A 1 185 ? -15.516 -8.663 10.558 1.00 95.25 185 GLU A O 1
ATOM 1477 N N . GLU A 1 186 ? -14.172 -7.571 11.982 1.00 95.19 186 GLU A N 1
ATOM 1478 C CA . GLU A 1 186 ? -14.801 -6.244 11.831 1.00 95.19 186 GLU A CA 1
ATOM 1479 C C . GLU A 1 186 ? -14.580 -5.601 10.448 1.00 95.19 186 GLU A C 1
ATOM 1481 O O . GLU A 1 186 ? -15.259 -4.650 10.083 1.00 95.19 186 GLU A O 1
ATOM 1486 N N . VAL A 1 187 ? -13.602 -6.084 9.674 1.00 96.81 187 VAL A N 1
ATOM 1487 C CA . VAL A 1 187 ? -13.234 -5.522 8.361 1.00 96.81 187 VAL A CA 1
ATOM 1488 C C . VAL A 1 187 ? -13.036 -6.631 7.320 1.00 96.81 187 VAL A C 1
ATOM 1490 O O . VAL A 1 187 ? -11.915 -6.850 6.825 1.00 96.81 187 VAL A O 1
ATOM 1493 N N . PRO A 1 188 ? -14.106 -7.386 7.010 1.00 97.38 188 PRO A N 1
ATOM 1494 C CA . PRO A 1 188 ? -13.997 -8.639 6.279 1.00 97.38 188 PRO A CA 1
ATOM 1495 C C . PRO A 1 188 ? -13.689 -8.429 4.794 1.00 97.38 188 PRO A C 1
ATOM 1497 O O . PRO A 1 188 ? -13.130 -9.334 4.166 1.00 97.38 188 PRO A O 1
ATOM 1500 N N . PHE A 1 189 ? -13.980 -7.255 4.234 1.00 97.75 189 PHE A N 1
ATOM 1501 C CA . PHE A 1 189 ? -13.787 -6.946 2.821 1.00 97.75 189 PHE A CA 1
ATOM 1502 C C . PHE A 1 189 ? -12.341 -6.561 2.515 1.00 97.75 189 PHE A C 1
ATOM 1504 O O . PHE A 1 189 ? -11.919 -5.447 2.816 1.00 97.75 189 PHE A O 1
ATOM 1511 N N . GLN A 1 190 ? -11.561 -7.451 1.897 1.00 97.50 190 GLN A N 1
ATOM 1512 C CA . GLN A 1 190 ? -10.187 -7.143 1.500 1.00 97.50 190 GLN A CA 1
ATOM 1513 C C . GLN A 1 190 ? -10.079 -6.779 0.018 1.00 97.50 190 GLN A C 1
ATOM 1515 O O . GLN A 1 190 ? -10.351 -7.598 -0.857 1.00 97.50 190 GLN A O 1
ATOM 1520 N N . PHE A 1 191 ? -9.534 -5.598 -0.264 1.00 97.00 191 PHE A N 1
ATOM 1521 C CA . PHE A 1 191 ? -9.266 -5.100 -1.608 1.00 97.00 191 PHE A CA 1
ATOM 1522 C C . PHE A 1 191 ? -7.767 -4.858 -1.841 1.00 97.00 191 PHE A C 1
ATOM 1524 O O . PHE A 1 191 ? -7.063 -4.300 -0.994 1.00 97.00 191 PHE A O 1
ATOM 1531 N N . LYS A 1 192 ? -7.245 -5.283 -2.999 1.00 96.88 192 LYS A N 1
ATOM 1532 C CA . LYS A 1 192 ? -5.819 -5.158 -3.357 1.00 96.88 192 LYS A CA 1
ATOM 1533 C C . LYS A 1 192 ? -5.574 -3.913 -4.212 1.00 96.88 192 LYS A C 1
ATOM 1535 O O . LYS A 1 192 ? -6.111 -3.788 -5.305 1.00 96.88 192 LYS A O 1
ATOM 1540 N N . VAL A 1 193 ? -4.652 -3.055 -3.781 1.00 96.50 193 VAL A N 1
ATOM 1541 C CA . VAL A 1 193 ? -4.264 -1.822 -4.481 1.00 96.50 193 VAL A CA 1
ATOM 1542 C C . VAL A 1 193 ? -2.905 -2.013 -5.160 1.00 96.50 193 VAL A C 1
ATOM 1544 O O . VAL A 1 193 ? -1.841 -1.768 -4.586 1.00 96.50 193 VAL A O 1
ATOM 1547 N N . ASN A 1 194 ? -2.933 -2.502 -6.402 1.00 93.25 194 ASN A N 1
ATOM 1548 C CA . ASN A 1 194 ? -1.739 -2.813 -7.203 1.00 93.25 194 ASN A CA 1
ATOM 1549 C C . ASN A 1 194 ? -1.575 -1.949 -8.468 1.00 93.25 194 ASN A C 1
ATOM 1551 O O . ASN A 1 194 ? -0.486 -1.928 -9.044 1.00 93.25 194 ASN A O 1
ATOM 1555 N N . SER A 1 195 ? -2.594 -1.193 -8.870 1.00 94.06 195 SER A N 1
ATOM 1556 C CA . SER A 1 195 ? -2.592 -0.340 -10.064 1.00 94.06 195 SER A CA 1
ATOM 1557 C C . SER A 1 195 ? -3.221 1.029 -9.778 1.00 94.06 195 SER A C 1
ATOM 1559 O O . SER A 1 195 ? -3.831 1.232 -8.728 1.00 94.06 195 SER A O 1
ATOM 1561 N N . LYS A 1 196 ? -3.098 1.975 -10.721 1.00 95.12 196 LYS A N 1
ATOM 1562 C CA . LYS A 1 196 ? -3.788 3.277 -10.640 1.00 95.12 196 LYS A CA 1
ATOM 1563 C C . LYS A 1 196 ? -5.314 3.115 -10.642 1.00 95.12 196 LYS A C 1
ATOM 1565 O O . LYS A 1 196 ? -6.002 3.805 -9.901 1.00 95.12 196 LYS A O 1
ATOM 1570 N N . LEU A 1 197 ? -5.841 2.173 -11.432 1.00 94.81 197 LEU A N 1
ATOM 1571 C CA . LEU A 1 197 ? -7.273 1.858 -11.454 1.00 94.81 197 LEU A CA 1
ATOM 1572 C C . LEU A 1 197 ? -7.736 1.264 -10.119 1.00 94.81 197 LEU A C 1
ATOM 1574 O O . LEU A 1 197 ? -8.769 1.667 -9.595 1.00 94.81 197 LEU A O 1
ATOM 1578 N N . ALA A 1 198 ? -6.947 0.354 -9.540 1.00 95.00 198 ALA A N 1
ATOM 1579 C CA . ALA A 1 198 ? -7.240 -0.193 -8.221 1.00 95.00 198 ALA A CA 1
ATOM 1580 C C . ALA A 1 198 ? -7.216 0.901 -7.145 1.00 95.00 198 ALA A C 1
ATOM 1582 O O . ALA A 1 198 ? -8.077 0.903 -6.278 1.00 95.00 198 ALA A O 1
ATOM 1583 N N . LEU A 1 199 ? -6.296 1.870 -7.221 1.00 96.50 199 LEU A N 1
ATOM 1584 C CA . LEU A 1 199 ? -6.304 3.014 -6.307 1.00 96.50 199 LEU A CA 1
ATOM 1585 C C . LEU A 1 199 ? -7.611 3.811 -6.418 1.00 96.50 199 LEU A C 1
ATOM 1587 O O . LEU A 1 199 ? -8.247 4.047 -5.400 1.00 96.50 199 LEU A O 1
ATOM 1591 N N . LYS A 1 200 ? -8.056 4.152 -7.635 1.00 96.31 200 LYS A N 1
ATOM 1592 C CA . LYS A 1 200 ? -9.340 4.850 -7.840 1.00 96.31 200 LYS A CA 1
ATOM 1593 C C . LYS A 1 200 ? -10.526 4.077 -7.253 1.00 96.31 200 LYS A C 1
ATOM 1595 O O . LYS A 1 200 ? -11.370 4.670 -6.595 1.00 96.31 200 LYS A O 1
ATOM 1600 N N . ARG A 1 201 ? -10.566 2.755 -7.449 1.00 95.56 201 ARG A N 1
ATOM 1601 C CA . ARG A 1 201 ? -11.605 1.884 -6.870 1.00 95.56 201 ARG A CA 1
ATOM 1602 C C . ARG A 1 201 ? -11.534 1.840 -5.344 1.00 95.56 201 ARG A C 1
ATOM 1604 O O . ARG A 1 201 ? -12.561 1.939 -4.693 1.00 95.56 201 ARG A O 1
ATOM 1611 N N . ALA A 1 202 ? -10.334 1.747 -4.773 1.00 96.56 202 ALA A N 1
ATOM 1612 C CA . ALA A 1 202 ? -10.144 1.768 -3.326 1.00 96.56 202 ALA A CA 1
ATOM 1613 C C . ALA A 1 202 ? -10.614 3.086 -2.702 1.00 96.56 202 ALA A C 1
ATOM 1615 O O . ALA A 1 202 ? -11.229 3.058 -1.647 1.00 96.56 202 ALA A O 1
ATOM 1616 N N . LEU A 1 203 ? -10.367 4.220 -3.365 1.00 96.62 203 LEU A N 1
ATOM 1617 C CA . LEU A 1 203 ? -10.876 5.518 -2.924 1.00 96.62 203 LEU A CA 1
ATOM 1618 C C . LEU A 1 203 ? -12.408 5.553 -2.930 1.00 96.62 203 LEU A C 1
ATOM 1620 O O . LEU A 1 203 ? -12.995 5.953 -1.934 1.00 96.62 203 LEU A O 1
ATOM 1624 N N . ALA A 1 204 ? -13.047 5.055 -3.993 1.00 95.38 204 ALA A N 1
ATOM 1625 C CA . ALA A 1 204 ? -14.506 4.956 -4.047 1.00 95.38 204 ALA A CA 1
ATOM 1626 C C . ALA A 1 204 ? -15.075 4.072 -2.922 1.00 95.38 204 ALA A C 1
ATOM 1628 O O . ALA A 1 204 ? -16.067 4.433 -2.307 1.00 95.38 204 ALA A O 1
ATOM 1629 N N . LEU A 1 205 ? -14.419 2.949 -2.611 1.00 95.38 205 LEU A N 1
ATOM 1630 C CA . LEU A 1 205 ? -14.816 2.078 -1.499 1.00 95.38 205 LEU A CA 1
ATOM 1631 C C . LEU A 1 205 ? -14.611 2.735 -0.126 1.00 95.38 205 LEU A C 1
ATOM 1633 O O . LEU A 1 205 ? -15.391 2.491 0.788 1.00 95.38 205 LEU A O 1
ATOM 1637 N N . ILE A 1 206 ? -13.563 3.549 0.034 1.00 95.31 206 ILE A N 1
ATOM 1638 C CA . ILE A 1 206 ? -13.307 4.277 1.281 1.00 95.31 206 ILE A CA 1
ATOM 1639 C C . ILE A 1 206 ? -14.393 5.324 1.530 1.00 95.31 206 ILE A C 1
ATOM 1641 O O . ILE A 1 206 ? -14.834 5.449 2.666 1.00 95.31 206 ILE A O 1
ATOM 1645 N N . GLU A 1 207 ? -14.855 6.029 0.495 1.00 93.75 207 GLU A N 1
ATOM 1646 C CA . GLU A 1 207 ? -15.957 6.997 0.615 1.00 93.75 207 GLU A CA 1
ATOM 1647 C C . GLU A 1 207 ? -17.251 6.355 1.147 1.00 93.75 207 GLU A C 1
ATOM 1649 O O . GLU A 1 207 ? -17.968 6.988 1.914 1.00 93.75 207 GLU A O 1
ATOM 1654 N N . LEU A 1 208 ? -17.518 5.078 0.836 1.00 92.38 208 LEU A N 1
ATOM 1655 C CA . LEU A 1 208 ? -18.700 4.360 1.340 1.00 92.38 208 LEU A CA 1
ATOM 1656 C C . LEU A 1 208 ? -18.674 4.106 2.855 1.00 92.38 208 LEU A C 1
ATOM 1658 O O . LEU A 1 208 ? -19.724 3.897 3.454 1.00 92.38 208 LEU A O 1
ATOM 1662 N N . VAL A 1 209 ? -17.490 4.093 3.474 1.00 89.69 209 VAL A N 1
ATOM 1663 C CA . VAL A 1 209 ? -17.315 3.804 4.913 1.00 89.69 209 VAL A CA 1
ATOM 1664 C C . VAL A 1 209 ? -16.891 5.039 5.715 1.00 89.69 209 VAL A C 1
ATOM 1666 O O . VAL A 1 209 ? -16.565 4.948 6.908 1.00 89.69 209 VAL A O 1
ATOM 1669 N N . LYS A 1 210 ? -16.794 6.191 5.044 1.00 77.44 210 LYS A N 1
ATOM 1670 C CA . LYS A 1 210 ? -16.189 7.394 5.605 1.00 77.44 210 LYS A CA 1
ATOM 1671 C C . LYS A 1 210 ? -17.123 8.259 6.437 1.00 77.44 210 LYS A C 1
ATOM 1673 O O . LYS A 1 210 ? -18.272 7.865 6.696 1.00 77.44 210 LYS A O 1
#

Mean predicted aligned error: 14.4 Å

pLDDT: mean 87.89, std 14.55, range [31.08, 98.06]

Nearest PDB structures (foldseek):
  2fki-assembly1_A  TM=6.435E-01  e=1.712E-01  Escherichia coli
  2oc6-assembly2_B  TM=5.426E-01  e=1.196E-01  Bacillus subtilis
  4jpd-assembly1_A  TM=4.729E-01  e=2.243E+00  Burkholderia cenocepacia J2315